Protein AF-A0A9C8N2Q2-F1 (afdb_monomer_lite)

Structure (mmCIF, N/CA/C/O backbone):
data_AF-A0A9C8N2Q2-F1
#
_entry.id   AF-A0A9C8N2Q2-F1
#
loop_
_atom_site.group_PDB
_atom_site.id
_atom_site.type_symbol
_atom_site.label_atom_id
_atom_site.label_alt_id
_atom_site.label_comp_id
_atom_site.label_asym_id
_atom_site.label_entity_id
_atom_site.label_seq_id
_atom_site.pdbx_PDB_ins_code
_atom_site.Cartn_x
_atom_site.Cartn_y
_atom_site.Cartn_z
_atom_site.occupancy
_atom_site.B_iso_or_equiv
_atom_site.auth_seq_id
_atom_site.auth_comp_id
_atom_site.auth_asym_id
_atom_site.auth_atom_id
_atom_site.pdbx_PDB_model_num
ATOM 1 N N . MET A 1 1 ? 15.525 -7.053 -30.222 1.00 73.69 1 MET A N 1
ATOM 2 C CA . MET A 1 1 ? 14.483 -6.063 -30.586 1.00 73.69 1 MET A CA 1
ATOM 3 C C . MET A 1 1 ? 15.066 -5.025 -31.540 1.00 73.69 1 MET A C 1
ATOM 5 O O . MET A 1 1 ? 16.181 -4.574 -31.292 1.00 73.69 1 MET A O 1
ATOM 9 N N . LYS A 1 2 ? 14.368 -4.672 -32.632 1.00 89.94 2 LYS A N 1
ATOM 10 C CA . LYS A 1 2 ? 14.850 -3.673 -33.610 1.00 89.94 2 LYS A CA 1
ATOM 11 C C . LYS A 1 2 ? 15.039 -2.306 -32.928 1.00 89.94 2 LYS A C 1
ATOM 13 O O . LYS A 1 2 ? 14.198 -1.913 -32.123 1.00 89.94 2 LYS A O 1
ATOM 18 N N . GLN A 1 3 ? 16.102 -1.570 -33.268 1.00 90.56 3 GLN A N 1
ATOM 19 C CA . GLN A 1 3 ? 16.428 -0.280 -32.626 1.00 90.56 3 GLN A CA 1
ATOM 20 C C . GLN A 1 3 ? 15.295 0.751 -32.757 1.00 90.56 3 GLN A C 1
ATOM 22 O O . GLN A 1 3 ? 15.001 1.459 -31.802 1.00 90.56 3 GLN A O 1
ATOM 27 N N . LYS A 1 4 ? 14.591 0.770 -33.900 1.00 93.25 4 LYS A N 1
ATOM 28 C CA . LYS A 1 4 ? 13.417 1.635 -34.111 1.00 93.25 4 LYS A CA 1
ATOM 29 C C . LYS A 1 4 ? 12.314 1.394 -33.073 1.00 93.25 4 LYS A C 1
ATOM 31 O O . LYS A 1 4 ? 11.781 2.350 -32.528 1.00 93.25 4 LYS A O 1
ATOM 36 N N . LEU A 1 5 ? 12.026 0.128 -32.757 1.00 94.81 5 LEU A N 1
ATOM 37 C CA . LEU A 1 5 ? 11.023 -0.230 -31.750 1.00 94.81 5 LEU A CA 1
ATOM 38 C C . LEU A 1 5 ? 11.474 0.178 -30.342 1.00 94.81 5 LEU A C 1
ATOM 40 O O . LEU A 1 5 ? 10.683 0.731 -29.588 1.00 94.81 5 LEU A O 1
ATOM 44 N N . LYS A 1 6 ? 12.757 -0.024 -30.008 1.00 94.44 6 LYS A N 1
ATOM 45 C CA . LYS A 1 6 ? 13.319 0.439 -28.730 1.00 94.44 6 LYS A CA 1
ATOM 46 C C . LYS A 1 6 ? 13.156 1.948 -28.545 1.00 94.44 6 LYS A C 1
ATOM 48 O O . LYS A 1 6 ? 12.712 2.392 -27.492 1.00 94.44 6 LYS A O 1
ATOM 53 N N . ASN A 1 7 ? 13.499 2.718 -29.575 1.00 95.69 7 ASN A N 1
ATOM 54 C CA . ASN A 1 7 ? 13.358 4.170 -29.554 1.00 95.69 7 ASN A CA 1
ATOM 55 C C . ASN A 1 7 ? 11.885 4.578 -29.417 1.00 95.69 7 ASN A C 1
ATOM 57 O O . ASN A 1 7 ? 11.583 5.451 -28.616 1.00 95.69 7 ASN A O 1
ATOM 61 N N . GLY A 1 8 ? 10.976 3.921 -30.146 1.00 96.75 8 GLY A N 1
ATOM 62 C CA . GLY A 1 8 ? 9.538 4.187 -30.054 1.00 96.75 8 GLY A CA 1
ATOM 63 C C . GLY A 1 8 ? 8.982 3.974 -28.645 1.00 96.75 8 GLY A C 1
ATOM 64 O O . GLY A 1 8 ? 8.307 4.855 -28.123 1.00 96.75 8 GLY A O 1
ATOM 65 N N . ILE A 1 9 ? 9.325 2.855 -27.996 1.00 97.19 9 ILE A N 1
ATOM 66 C CA . ILE A 1 9 ? 8.900 2.583 -26.612 1.00 97.19 9 ILE A CA 1
ATOM 67 C C . ILE A 1 9 ? 9.490 3.624 -25.657 1.00 97.19 9 ILE A C 1
ATOM 69 O O . ILE A 1 9 ? 8.751 4.211 -24.878 1.00 97.19 9 ILE A O 1
ATOM 73 N N . ALA A 1 10 ? 10.790 3.919 -25.746 1.00 97.31 10 ALA A N 1
ATOM 74 C CA . ALA A 1 10 ? 11.416 4.931 -24.893 1.00 97.31 10 ALA A CA 1
ATOM 75 C C . ALA A 1 10 ? 10.755 6.316 -25.042 1.00 97.31 10 ALA A C 1
ATOM 77 O O . ALA A 1 10 ? 10.463 6.973 -24.047 1.00 97.31 10 ALA A O 1
ATOM 78 N N . LEU A 1 11 ? 10.467 6.739 -26.277 1.00 97.56 11 LEU A N 1
ATOM 79 C CA . LEU A 1 11 ? 9.800 8.014 -26.556 1.00 97.56 11 LEU A CA 1
ATOM 80 C C . LEU A 1 11 ? 8.338 8.035 -26.097 1.00 97.56 11 LEU A C 1
ATOM 82 O O . LEU A 1 11 ? 7.822 9.109 -25.799 1.00 97.56 11 LEU A O 1
ATOM 86 N N . SER A 1 12 ? 7.686 6.874 -25.982 1.00 98.00 12 SER A N 1
ATOM 87 C CA . SER A 1 12 ? 6.307 6.780 -25.492 1.00 98.00 12 SER A CA 1
ATOM 88 C C . SER A 1 12 ? 6.146 7.185 -24.022 1.00 98.00 12 SER A C 1
ATOM 90 O O . SER A 1 12 ? 5.031 7.478 -23.602 1.00 98.00 12 SER A O 1
ATOM 92 N N . LEU A 1 13 ? 7.237 7.299 -23.253 1.00 98.25 13 LEU A N 1
ATOM 93 C CA . LEU A 1 13 ? 7.192 7.835 -21.890 1.00 98.25 13 LEU A CA 1
ATOM 94 C C . LEU A 1 13 ? 6.613 9.258 -21.844 1.00 98.25 13 LEU A C 1
ATOM 96 O O . LEU A 1 13 ? 5.856 9.576 -20.935 1.00 98.25 13 LEU A O 1
ATOM 100 N N . ILE A 1 14 ? 6.918 10.105 -22.832 1.00 98.19 14 ILE A N 1
ATOM 101 C CA . ILE A 1 14 ? 6.434 11.494 -22.870 1.00 98.19 14 ILE A CA 1
ATOM 102 C C . ILE A 1 14 ? 4.898 11.553 -22.965 1.00 98.19 14 ILE A C 1
ATOM 104 O O . ILE A 1 14 ? 4.283 12.143 -22.077 1.00 98.19 14 ILE A O 1
ATOM 108 N N . PRO A 1 15 ? 4.238 10.936 -23.969 1.00 98.19 15 PRO A N 1
ATOM 109 C CA . PRO A 1 15 ? 2.780 10.933 -24.021 1.00 98.19 15 PRO A CA 1
ATOM 110 C C . PRO A 1 15 ? 2.139 10.184 -22.844 1.00 98.19 15 PRO A C 1
ATOM 112 O O . PRO A 1 15 ? 1.052 10.572 -22.429 1.00 98.19 15 PRO A O 1
ATOM 115 N N . GLN A 1 16 ? 2.795 9.171 -22.259 1.00 98.25 16 GLN A N 1
ATOM 116 C CA . GLN A 1 16 ? 2.305 8.530 -21.029 1.00 98.25 16 GLN A CA 1
ATOM 117 C C . GLN A 1 16 ? 2.253 9.514 -19.853 1.00 98.25 16 GLN A C 1
ATOM 119 O O . GLN A 1 16 ? 1.234 9.582 -19.172 1.00 98.25 16 GLN A O 1
ATOM 124 N N . LEU A 1 17 ? 3.318 10.292 -19.630 1.00 98.31 17 LEU A N 1
ATOM 125 C CA . LEU A 1 17 ? 3.370 11.301 -18.566 1.00 98.31 17 LEU A CA 1
ATOM 126 C C . LEU A 1 17 ? 2.288 12.370 -18.754 1.00 98.31 17 LEU A C 1
ATOM 128 O O . LEU A 1 17 ? 1.617 12.739 -17.794 1.00 98.31 17 LEU A O 1
ATOM 132 N N . VAL A 1 18 ? 2.086 12.833 -19.993 1.00 98.44 18 VAL A N 1
ATOM 133 C CA . VAL A 1 18 ? 1.026 13.800 -20.323 1.00 98.44 18 VAL A CA 1
ATOM 134 C C . VAL A 1 18 ? -0.359 13.206 -20.061 1.00 98.44 18 VAL A C 1
ATOM 136 O O . VAL A 1 18 ? -1.193 13.861 -19.442 1.00 98.44 18 VAL A O 1
ATOM 139 N N . LEU A 1 19 ? -0.600 11.961 -20.485 1.00 98.12 19 LEU A N 1
ATOM 140 C CA . LEU A 1 19 ? -1.881 11.282 -20.290 1.00 98.12 19 LEU A CA 1
ATOM 141 C C . LEU A 1 19 ? -2.199 11.078 -18.806 1.00 98.12 19 LEU A C 1
ATOM 143 O O . LEU A 1 19 ? -3.303 11.393 -18.376 1.00 98.12 19 LEU A O 1
ATOM 147 N N . VAL A 1 20 ? -1.246 10.568 -18.023 1.00 98.00 20 VAL A N 1
ATOM 148 C CA . VAL A 1 20 ? -1.435 10.358 -16.580 1.00 98.00 20 VAL A CA 1
ATOM 149 C C . VAL A 1 20 ? -1.610 11.693 -15.863 1.00 98.00 20 VAL A C 1
ATOM 151 O O . VAL A 1 20 ? -2.493 11.808 -15.021 1.00 98.00 20 VAL A O 1
ATOM 154 N N . GLY A 1 21 ? -0.834 12.719 -16.229 1.00 97.88 21 GLY A N 1
ATOM 155 C CA . GLY A 1 21 ? -0.998 14.067 -15.685 1.00 97.88 21 GLY A CA 1
ATOM 156 C C . GLY A 1 21 ? -2.394 14.636 -15.944 1.00 97.88 21 GLY A C 1
ATOM 157 O O . GLY A 1 21 ? -3.009 15.177 -15.032 1.00 97.88 21 GLY A O 1
ATOM 158 N N . TRP A 1 22 ? -2.927 14.455 -17.156 1.00 98.06 22 TRP A N 1
ATOM 159 C CA . TRP A 1 22 ? -4.291 14.860 -17.506 1.00 98.06 22 TRP A CA 1
ATOM 160 C C . TRP A 1 22 ? -5.367 14.035 -16.782 1.00 98.06 22 TRP A C 1
ATOM 162 O O . TRP A 1 22 ? -6.331 14.598 -16.270 1.00 98.06 22 TRP A O 1
ATOM 172 N N . LEU A 1 23 ? -5.202 12.713 -16.671 1.00 97.69 23 LEU A N 1
ATOM 173 C CA . LEU A 1 23 ? -6.110 11.877 -15.874 1.00 97.69 23 LEU A CA 1
ATOM 174 C C . LEU A 1 23 ? -6.102 12.297 -14.398 1.00 97.69 23 LEU A C 1
ATOM 176 O O . LEU A 1 23 ? -7.151 12.312 -13.758 1.00 97.69 23 LEU A O 1
ATOM 180 N N . GLY A 1 24 ? -4.941 12.700 -13.881 1.00 96.31 24 GLY A N 1
ATOM 181 C CA . GLY A 1 24 ? -4.772 13.161 -12.508 1.00 96.31 24 GLY A CA 1
ATOM 182 C C . GLY A 1 24 ? -5.518 14.451 -12.167 1.00 96.31 24 GLY A C 1
ATOM 183 O O . GLY A 1 24 ? -5.791 14.688 -10.993 1.00 96.31 24 GLY A O 1
ATOM 184 N N . THR A 1 25 ? -5.899 15.263 -13.160 1.00 97.31 25 THR A N 1
ATOM 185 C CA . THR A 1 25 ? -6.758 16.442 -12.951 1.00 97.31 25 THR A CA 1
ATOM 186 C C . THR A 1 25 ? -8.250 16.125 -13.048 1.00 97.31 25 THR A C 1
ATOM 188 O O . THR A 1 25 ? -9.070 17.012 -12.821 1.00 97.31 25 THR A O 1
ATOM 191 N N . SER A 1 26 ? -8.619 14.878 -13.362 1.00 96.75 26 SER A N 1
ATOM 192 C CA . SER A 1 26 ? -10.003 14.460 -13.610 1.00 96.75 26 SER A CA 1
ATOM 193 C C . SER A 1 26 ? -10.427 13.269 -12.728 1.00 96.75 26 SER A C 1
ATOM 195 O O . SER A 1 26 ? -10.641 12.169 -13.253 1.00 96.75 26 SER A O 1
ATOM 197 N N . PRO A 1 27 ? -10.603 13.455 -11.401 1.00 96.38 27 PRO A N 1
ATOM 198 C CA . PRO A 1 27 ? -10.946 12.365 -10.483 1.00 96.38 27 PRO A CA 1
ATOM 199 C C . PRO A 1 27 ? -12.231 11.616 -10.846 1.00 96.38 27 PRO A C 1
ATOM 201 O O . PRO A 1 27 ? -12.301 10.408 -10.655 1.00 96.38 27 PRO A O 1
ATOM 204 N N . ASP A 1 28 ? -13.231 12.290 -11.429 1.00 97.56 28 ASP A N 1
ATOM 205 C CA . ASP A 1 28 ? -14.466 11.648 -11.908 1.00 97.56 28 ASP A CA 1
ATOM 206 C C . ASP A 1 28 ? -14.205 10.577 -12.978 1.00 97.56 28 ASP A C 1
ATOM 208 O O . ASP A 1 28 ? -14.840 9.519 -12.983 1.00 97.56 28 ASP A O 1
ATOM 212 N N . ILE A 1 29 ? -13.259 10.838 -13.887 1.00 97.94 29 ILE A N 1
ATOM 213 C CA . ILE A 1 29 ? -12.889 9.906 -14.959 1.00 97.94 29 ILE A CA 1
ATOM 214 C C . ILE A 1 29 ? -12.178 8.696 -14.354 1.00 97.94 29 ILE A C 1
ATOM 216 O O . ILE A 1 29 ? -12.518 7.556 -14.679 1.00 97.94 29 ILE A O 1
ATOM 220 N N . VAL A 1 30 ? -11.217 8.944 -13.461 1.00 98.25 30 VAL A N 1
ATOM 221 C CA . VAL A 1 30 ? -10.458 7.890 -12.780 1.00 98.25 30 VAL A CA 1
ATOM 222 C C . VAL A 1 30 ? -11.387 7.026 -11.931 1.00 98.25 30 VAL A C 1
ATOM 224 O O . VAL A 1 30 ? -11.382 5.809 -12.086 1.00 98.25 30 VAL A O 1
ATOM 227 N N . GLU A 1 31 ? -12.241 7.631 -11.106 1.00 97.62 31 GLU A N 1
ATOM 228 C CA . GLU A 1 31 ? -13.178 6.919 -10.233 1.00 97.62 31 GLU A CA 1
ATOM 229 C C . GLU A 1 31 ? -14.122 6.019 -11.041 1.00 97.62 31 GLU A C 1
ATOM 231 O O . GLU A 1 31 ? -14.297 4.845 -10.710 1.00 97.62 31 GLU A O 1
ATOM 236 N N . LYS A 1 32 ? -14.709 6.538 -12.127 1.00 97.88 32 LYS A N 1
ATOM 237 C CA . LYS A 1 32 ? -15.702 5.805 -12.922 1.00 97.88 32 LYS A CA 1
ATOM 238 C C . LYS A 1 32 ? -15.085 4.706 -13.783 1.00 97.88 32 LYS A C 1
ATOM 240 O O . LYS A 1 32 ? -15.586 3.585 -13.788 1.00 97.88 32 LYS A O 1
ATOM 245 N N . TYR A 1 33 ? -14.053 5.031 -14.558 1.00 98.25 33 TYR A N 1
ATOM 246 C CA . TYR A 1 33 ? -13.550 4.130 -15.599 1.00 98.25 33 TYR A CA 1
ATOM 247 C C . TYR A 1 33 ? -12.360 3.294 -15.141 1.00 98.25 33 TYR A C 1
ATOM 249 O O . TYR A 1 33 ? -12.217 2.153 -15.580 1.00 98.25 33 TYR A O 1
ATOM 257 N N . TYR A 1 34 ? -11.513 3.828 -14.261 1.00 98.50 34 TYR A N 1
ATOM 258 C CA . TYR A 1 34 ? -10.348 3.107 -13.765 1.00 98.50 34 TYR A CA 1
ATOM 259 C C . TYR A 1 34 ? -10.647 2.407 -12.435 1.00 98.50 34 TYR A C 1
ATOM 261 O O . TYR A 1 34 ? -10.729 1.183 -12.425 1.00 98.50 34 TYR A O 1
ATOM 269 N N . SER A 1 35 ? -10.868 3.144 -11.343 1.00 97.94 35 SER A N 1
ATOM 270 C CA . SER A 1 35 ? -10.939 2.585 -9.983 1.00 97.94 35 SER A CA 1
ATOM 271 C C . SER A 1 35 ? -12.144 1.671 -9.755 1.00 97.94 35 SER A C 1
ATOM 273 O O . SER A 1 35 ? -11.972 0.608 -9.170 1.00 97.94 35 SER A O 1
ATOM 275 N N . ASN A 1 36 ? -13.333 2.027 -10.259 1.00 97.00 36 ASN A N 1
ATOM 276 C CA . ASN A 1 36 ? -14.521 1.155 -10.211 1.00 97.00 36 ASN A CA 1
ATOM 277 C C . ASN A 1 36 ? -14.752 0.359 -11.507 1.00 97.00 36 ASN A C 1
ATOM 279 O O . ASN A 1 36 ? -15.607 -0.522 -11.542 1.00 97.00 36 ASN A O 1
ATOM 283 N N . GLY A 1 37 ? -14.018 0.679 -12.576 1.00 97.19 37 GLY A N 1
ATOM 284 C CA . GLY A 1 37 ? -14.150 0.036 -13.881 1.00 97.19 37 GLY A CA 1
ATOM 285 C C . GLY A 1 37 ? -13.096 -1.045 -14.092 1.00 97.19 37 GLY A C 1
ATOM 286 O O . GLY A 1 37 ? -13.339 -2.217 -13.836 1.00 97.19 37 GLY A O 1
ATOM 287 N N . ILE A 1 38 ? -11.921 -0.658 -14.587 1.00 98.00 38 ILE A N 1
ATOM 288 C CA . ILE A 1 38 ? -10.857 -1.586 -15.005 1.00 98.00 38 ILE A CA 1
ATOM 289 C C . ILE A 1 38 ? -10.130 -2.232 -13.812 1.00 98.00 38 ILE A C 1
ATOM 291 O O . ILE A 1 38 ? -9.857 -3.435 -13.827 1.00 98.00 38 ILE A O 1
ATOM 295 N N . TYR A 1 39 ? -9.800 -1.449 -12.783 1.00 98.31 39 TYR A N 1
ATOM 296 C CA . TYR A 1 39 ? -8.945 -1.877 -11.676 1.00 98.31 39 TYR A CA 1
ATOM 297 C C . TYR A 1 39 ? -9.483 -3.090 -10.893 1.00 98.31 39 TYR A C 1
ATOM 299 O O . TYR A 1 39 ? -8.682 -3.988 -10.626 1.00 98.31 39 TYR A O 1
ATOM 307 N N . PRO A 1 40 ? -10.787 -3.208 -10.565 1.00 97.56 40 PRO A N 1
ATOM 308 C CA . PRO A 1 40 ? -11.303 -4.363 -9.833 1.00 97.56 40 PRO A CA 1
ATOM 309 C C . PRO A 1 40 ? -11.026 -5.690 -10.550 1.00 97.56 40 PRO A C 1
ATOM 311 O O . PRO A 1 40 ? -10.633 -6.662 -9.904 1.00 97.56 40 PRO A O 1
ATOM 314 N N . PHE A 1 41 ? -11.126 -5.716 -11.886 1.00 97.50 41 PHE A N 1
ATOM 315 C CA . PHE A 1 41 ? -10.792 -6.896 -12.688 1.00 97.50 41 PHE A CA 1
ATOM 316 C C . PHE A 1 41 ? -9.292 -7.201 -12.670 1.00 97.50 41 PHE A C 1
ATOM 318 O O . PHE A 1 41 ? -8.911 -8.362 -12.530 1.00 97.50 41 PHE A O 1
ATOM 325 N N . ILE A 1 42 ? -8.436 -6.176 -12.769 1.00 98.00 42 ILE A N 1
ATOM 326 C CA . ILE A 1 42 ? -6.975 -6.341 -12.691 1.00 98.00 42 ILE A CA 1
ATOM 327 C C . ILE A 1 42 ? -6.563 -6.874 -11.313 1.00 98.00 42 ILE A C 1
ATOM 329 O O . ILE A 1 42 ? -5.838 -7.866 -11.224 1.00 98.00 42 ILE A O 1
ATOM 333 N N . SER A 1 43 ? -7.047 -6.240 -10.242 1.00 97.69 43 SER A N 1
ATOM 334 C CA . SER A 1 43 ? -6.799 -6.652 -8.858 1.00 97.69 43 SER A CA 1
ATOM 335 C C . SER A 1 43 ? -7.244 -8.097 -8.643 1.00 97.69 43 SER A C 1
ATOM 337 O O . SER A 1 43 ? -6.455 -8.929 -8.198 1.00 97.69 43 SER A O 1
ATOM 339 N N . GLN A 1 44 ? -8.476 -8.441 -9.029 1.00 97.56 44 GLN A N 1
ATOM 340 C CA . GLN A 1 44 ? -8.999 -9.796 -8.874 1.00 97.56 44 GLN A CA 1
ATOM 341 C C . GLN A 1 44 ? -8.208 -10.826 -9.690 1.00 97.56 44 GLN A C 1
ATOM 343 O O . GLN A 1 44 ? -7.906 -11.895 -9.165 1.00 97.56 44 GLN A O 1
ATOM 348 N N . PHE A 1 45 ? -7.831 -10.513 -10.933 1.00 97.81 45 PHE A N 1
ATOM 349 C CA . PHE A 1 45 ? -7.010 -11.393 -11.767 1.00 97.81 45 PHE A CA 1
ATOM 350 C C . PHE A 1 45 ? -5.697 -11.764 -11.068 1.00 97.81 45 PHE A C 1
ATOM 352 O O . PHE A 1 45 ? -5.388 -12.948 -10.925 1.00 97.81 45 PHE A O 1
ATOM 359 N N . PHE A 1 46 ? -4.955 -10.773 -10.571 1.00 98.06 46 PHE A N 1
ATOM 360 C CA . PHE A 1 46 ? -3.690 -11.023 -9.884 1.00 98.06 46 PHE A CA 1
ATOM 361 C C . PHE A 1 46 ? -3.875 -11.748 -8.549 1.00 98.06 46 PHE A C 1
ATOM 363 O O . PHE A 1 46 ? -3.118 -12.670 -8.245 1.00 98.06 46 PHE A O 1
ATOM 370 N N . ARG A 1 47 ? -4.916 -11.412 -7.779 1.00 97.69 47 ARG A N 1
ATOM 371 C CA . ARG A 1 47 ? -5.212 -12.103 -6.516 1.00 97.69 47 ARG A CA 1
ATOM 372 C C . ARG A 1 47 ? -5.652 -13.551 -6.717 1.00 97.69 47 ARG A C 1
ATOM 374 O O . ARG A 1 47 ? -5.288 -14.396 -5.909 1.00 97.69 47 ARG A O 1
ATOM 381 N N . ILE A 1 48 ? -6.356 -13.878 -7.801 1.00 97.94 48 ILE A N 1
ATOM 382 C CA . ILE A 1 48 ? -6.638 -15.273 -8.178 1.00 97.94 48 ILE A CA 1
ATOM 383 C C . ILE A 1 48 ? -5.342 -15.989 -8.567 1.00 97.94 48 ILE A C 1
ATOM 385 O O . ILE A 1 48 ? -5.099 -17.109 -8.123 1.00 97.94 48 ILE A O 1
ATOM 389 N N . LEU A 1 49 ? -4.504 -15.341 -9.378 1.00 97.62 49 LEU A N 1
ATOM 390 C CA . LEU A 1 49 ? -3.285 -15.944 -9.908 1.00 97.62 49 LEU A CA 1
ATOM 391 C C . LEU A 1 49 ? -2.237 -16.226 -8.822 1.00 97.62 49 LEU A C 1
ATOM 393 O O . LEU A 1 49 ? -1.581 -17.264 -8.879 1.00 97.62 49 LEU A O 1
ATOM 397 N N . PHE A 1 50 ? -2.085 -15.328 -7.845 1.00 97.31 50 PHE A N 1
ATOM 398 C CA . PHE A 1 50 ? -1.008 -15.378 -6.849 1.00 97.31 50 PHE A CA 1
ATOM 399 C C . PHE A 1 50 ? -1.487 -15.603 -5.407 1.00 97.31 50 PHE A C 1
ATOM 401 O O . PHE A 1 50 ? -0.697 -15.993 -4.548 1.00 97.31 50 PHE A O 1
ATOM 408 N N . GLY A 1 51 ? -2.779 -15.430 -5.116 1.00 95.75 51 GLY A N 1
ATOM 409 C CA . GLY A 1 51 ? -3.315 -15.498 -3.752 1.00 95.75 51 GLY A CA 1
ATOM 410 C C . GLY A 1 51 ? -3.170 -16.861 -3.077 1.00 95.75 51 GLY A C 1
ATOM 411 O O . GLY A 1 51 ? -3.000 -16.914 -1.862 1.00 95.75 51 GLY A O 1
ATOM 412 N N . TRP A 1 52 ? -3.138 -17.956 -3.838 1.00 95.62 52 TRP A N 1
ATOM 413 C CA . TRP A 1 52 ? -2.949 -19.314 -3.309 1.00 95.62 52 TRP A CA 1
ATOM 414 C C . TRP A 1 52 ? -1.486 -19.652 -2.963 1.00 95.62 52 TRP A C 1
ATOM 416 O O . TRP A 1 52 ? -1.233 -20.648 -2.288 1.00 95.62 52 TRP A O 1
ATOM 426 N N . ILE A 1 53 ? -0.512 -18.838 -3.392 1.00 96.06 53 ILE A N 1
ATOM 427 C CA . ILE A 1 53 ? 0.915 -19.069 -3.121 1.00 96.06 53 ILE A CA 1
ATOM 428 C C . ILE A 1 53 ? 1.208 -18.694 -1.658 1.00 96.06 53 ILE A C 1
ATOM 430 O O . ILE A 1 53 ? 0.899 -17.580 -1.250 1.00 96.06 53 ILE A O 1
ATOM 434 N N . PRO A 1 54 ? 1.796 -19.565 -0.821 1.00 91.44 54 PRO A N 1
ATOM 435 C CA . PRO A 1 54 ? 1.882 -19.328 0.627 1.00 91.44 54 PRO A CA 1
ATOM 436 C C . PRO A 1 54 ? 2.948 -18.300 1.047 1.00 91.44 54 PRO A C 1
ATOM 438 O O . PRO A 1 54 ? 3.011 -17.924 2.216 1.00 91.44 54 PRO A O 1
ATOM 441 N N . PHE A 1 55 ? 3.785 -17.844 0.115 1.00 92.94 55 PHE A N 1
ATOM 442 C CA . PHE A 1 55 ? 4.837 -16.853 0.339 1.00 92.94 55 PHE A CA 1
ATOM 443 C C . PHE A 1 55 ? 4.692 -15.679 -0.632 1.00 92.94 55 PHE A C 1
ATOM 445 O O . PHE A 1 55 ? 4.005 -15.777 -1.643 1.00 92.94 55 PHE A O 1
ATOM 452 N N . SER A 1 56 ? 5.361 -14.577 -0.311 1.00 94.81 56 SER A N 1
ATOM 453 C CA . SER A 1 56 ? 5.358 -13.335 -1.080 1.00 94.81 56 SER A CA 1
ATOM 454 C C . SER A 1 56 ? 6.133 -13.479 -2.399 1.00 94.81 56 SER A C 1
ATOM 456 O O . SER A 1 56 ? 7.365 -13.387 -2.441 1.00 94.81 56 SER A O 1
ATOM 458 N N . LEU A 1 57 ? 5.417 -13.722 -3.500 1.00 96.38 57 LEU A N 1
ATOM 459 C CA . LEU A 1 57 ? 6.020 -13.871 -4.826 1.00 96.38 57 LEU A CA 1
ATOM 460 C C . LEU A 1 57 ? 6.569 -12.535 -5.342 1.00 96.38 57 LEU A C 1
ATOM 462 O O . LEU A 1 57 ? 7.609 -12.493 -5.996 1.00 96.38 57 LEU A O 1
ATOM 466 N N . GLY A 1 58 ? 5.897 -11.435 -5.027 1.00 95.81 58 GLY A N 1
ATOM 467 C CA . GLY A 1 58 ? 6.266 -10.091 -5.435 1.00 95.81 58 GLY A CA 1
ATOM 468 C C . GLY A 1 58 ? 7.622 -9.655 -4.884 1.00 95.81 58 GLY A C 1
ATOM 469 O O . GLY A 1 58 ? 8.417 -9.070 -5.620 1.00 95.81 58 GLY A O 1
ATOM 470 N N . GLU A 1 59 ? 7.936 -9.987 -3.626 1.00 95.44 59 GLU A N 1
ATOM 471 C CA . GLU A 1 59 ? 9.282 -9.766 -3.074 1.00 95.44 59 GLU A CA 1
ATOM 472 C C . GLU A 1 59 ? 10.323 -10.620 -3.793 1.00 95.44 59 GLU A C 1
ATOM 474 O O . GLU A 1 59 ? 11.376 -10.101 -4.153 1.00 95.44 59 GLU A O 1
ATOM 479 N N . LEU A 1 60 ? 10.022 -11.894 -4.070 1.00 95.69 60 LEU A N 1
ATOM 480 C CA . LEU A 1 60 ? 10.930 -12.764 -4.818 1.00 95.69 60 LEU A CA 1
ATOM 481 C C . LEU A 1 60 ? 11.225 -12.195 -6.216 1.00 95.69 60 LEU A C 1
ATOM 483 O O . LEU A 1 60 ? 12.386 -12.147 -6.627 1.00 95.69 60 LEU A O 1
ATOM 487 N N . ILE A 1 61 ? 10.200 -11.713 -6.927 1.00 96.06 61 ILE A N 1
ATOM 488 C CA . ILE A 1 61 ? 10.349 -11.050 -8.230 1.00 96.06 61 ILE A CA 1
ATOM 489 C C . ILE A 1 61 ? 11.261 -9.826 -8.097 1.00 96.06 61 ILE A C 1
ATOM 491 O O . ILE A 1 61 ? 12.207 -9.687 -8.873 1.00 96.06 61 ILE A O 1
ATOM 495 N N . TYR A 1 62 ? 11.034 -8.962 -7.105 1.00 95.06 62 TYR A N 1
ATOM 496 C CA . TYR A 1 62 ? 11.883 -7.791 -6.872 1.00 95.06 62 TYR A CA 1
ATOM 497 C C . TYR A 1 62 ? 13.331 -8.173 -6.556 1.00 95.06 62 TYR A C 1
ATOM 499 O O . TYR A 1 62 ? 14.249 -7.605 -7.151 1.00 95.06 62 TYR A O 1
ATOM 507 N N . THR A 1 63 ? 13.561 -9.172 -5.701 1.00 95.19 63 THR A N 1
ATOM 508 C CA . THR A 1 63 ? 14.905 -9.681 -5.404 1.00 95.19 63 THR A CA 1
ATOM 509 C C . THR A 1 63 ? 15.605 -10.170 -6.672 1.00 95.19 63 THR A C 1
ATOM 511 O O . THR A 1 63 ? 16.747 -9.787 -6.931 1.00 95.19 63 THR A O 1
ATOM 514 N N . VAL A 1 64 ? 14.923 -10.958 -7.510 1.00 96.94 64 VAL A N 1
ATOM 515 C CA . VAL A 1 64 ? 15.480 -11.452 -8.779 1.00 96.94 64 VAL A CA 1
ATOM 516 C C . VAL A 1 64 ? 15.806 -10.296 -9.727 1.00 96.94 64 VAL A C 1
ATOM 518 O O . VAL A 1 64 ? 16.898 -10.273 -10.299 1.00 96.94 64 VAL A O 1
ATOM 521 N N . LEU A 1 65 ? 14.912 -9.313 -9.873 1.00 96.06 65 LEU A N 1
ATOM 522 C CA . LEU A 1 65 ? 15.133 -8.146 -10.732 1.00 96.06 65 LEU A CA 1
ATOM 523 C C . LEU A 1 65 ? 16.351 -7.327 -10.287 1.00 96.06 65 LEU A C 1
ATOM 525 O O . LEU A 1 65 ? 17.166 -6.948 -11.131 1.00 96.06 65 LEU A O 1
ATOM 529 N N . VAL A 1 66 ? 16.519 -7.107 -8.980 1.00 96.44 66 VAL A N 1
ATOM 530 C CA . VAL A 1 66 ? 17.688 -6.409 -8.423 1.00 96.44 66 VAL A CA 1
ATOM 531 C C . VAL A 1 66 ? 18.973 -7.180 -8.725 1.00 96.44 66 VAL A C 1
ATOM 533 O O . VAL A 1 66 ? 19.923 -6.603 -9.254 1.00 96.44 66 VAL A O 1
ATOM 536 N N . VAL A 1 67 ? 19.007 -8.491 -8.466 1.00 97.69 67 VAL A N 1
ATOM 537 C CA . VAL A 1 67 ? 20.195 -9.328 -8.715 1.00 97.69 67 VAL A CA 1
ATOM 538 C C . VAL A 1 67 ? 20.563 -9.348 -10.202 1.00 97.69 67 VAL A C 1
ATOM 540 O O . VAL A 1 67 ? 21.733 -9.176 -10.558 1.00 97.69 67 VAL A O 1
ATOM 543 N N . VAL A 1 68 ? 19.579 -9.515 -11.090 1.00 97.50 68 VAL A N 1
ATOM 544 C CA . VAL A 1 68 ? 19.791 -9.492 -12.545 1.00 97.50 68 VAL A CA 1
ATOM 545 C C . VAL A 1 68 ? 20.282 -8.118 -13.006 1.00 97.50 68 VAL A C 1
ATOM 547 O O . VAL A 1 68 ? 21.222 -8.049 -13.801 1.00 97.50 68 VAL A O 1
ATOM 550 N N . GLY A 1 69 ? 19.705 -7.034 -12.480 1.00 96.44 69 GLY A N 1
ATOM 551 C CA . GLY A 1 69 ? 20.119 -5.662 -12.766 1.00 96.44 69 GLY A CA 1
ATOM 552 C C . GLY A 1 69 ? 21.570 -5.398 -12.362 1.00 96.44 69 GLY A C 1
ATOM 553 O O . GLY A 1 69 ? 22.376 -4.977 -13.193 1.00 96.44 69 GLY A O 1
ATOM 554 N N . LEU A 1 70 ? 21.945 -5.730 -11.124 1.00 97.56 70 LEU A N 1
ATOM 555 C CA . LEU A 1 70 ? 23.317 -5.579 -10.626 1.00 97.56 70 LEU A CA 1
ATOM 556 C C . LEU A 1 70 ? 24.312 -6.417 -11.433 1.00 97.56 70 LEU A C 1
ATOM 558 O O . LEU A 1 70 ? 25.362 -5.914 -11.838 1.00 97.56 70 LEU A O 1
ATOM 562 N N . ARG A 1 71 ? 23.967 -7.671 -11.749 1.00 97.75 71 ARG A N 1
ATOM 563 C CA . ARG A 1 71 ? 24.792 -8.537 -12.603 1.00 97.75 71 ARG A CA 1
ATOM 564 C C . ARG A 1 71 ? 24.982 -7.940 -13.996 1.00 97.75 71 ARG A C 1
ATOM 566 O O . ARG A 1 71 ? 26.091 -7.992 -14.532 1.00 97.75 71 ARG A O 1
ATOM 573 N N . TYR A 1 72 ? 23.928 -7.382 -14.592 1.00 96.44 72 TYR A N 1
ATOM 574 C CA . TYR A 1 72 ? 24.005 -6.721 -15.892 1.00 96.44 72 TYR A CA 1
ATOM 575 C C . TYR A 1 72 ? 24.939 -5.508 -15.846 1.00 96.44 72 TYR A C 1
ATOM 577 O O . TYR A 1 72 ? 25.809 -5.387 -16.712 1.00 96.44 72 TYR A O 1
ATOM 585 N N . LEU A 1 73 ? 24.806 -4.650 -14.829 1.00 96.44 73 LEU A N 1
ATOM 586 C CA . LEU A 1 73 ? 25.660 -3.474 -14.646 1.00 96.44 73 LEU A CA 1
ATOM 587 C C . LEU A 1 73 ? 27.127 -3.873 -14.464 1.00 96.44 73 LEU A C 1
ATOM 589 O O . LEU A 1 73 ? 27.995 -3.342 -15.156 1.00 96.44 73 LEU A O 1
ATOM 593 N N . PHE A 1 74 ? 27.398 -4.860 -13.607 1.00 97.19 74 PHE A N 1
ATOM 594 C CA . PHE A 1 74 ? 28.749 -5.356 -13.362 1.00 97.19 74 PHE A CA 1
ATOM 595 C C . PHE A 1 74 ? 29.378 -5.960 -14.623 1.00 97.19 74 PHE A C 1
ATOM 597 O O . PHE A 1 74 ? 30.496 -5.609 -14.985 1.00 97.19 74 PHE A O 1
ATOM 604 N N . LYS A 1 75 ? 28.660 -6.827 -15.349 1.00 97.19 75 LYS A N 1
ATOM 605 C CA . LYS A 1 75 ? 29.196 -7.481 -16.555 1.00 97.19 75 LYS A CA 1
ATOM 606 C C . LYS A 1 75 ? 29.445 -6.493 -17.700 1.00 97.19 75 LYS A C 1
ATOM 608 O O . LYS A 1 75 ? 30.386 -6.676 -18.468 1.00 97.19 75 LYS A O 1
ATOM 613 N N . ASN A 1 76 ? 28.614 -5.458 -17.829 1.00 96.19 76 ASN A N 1
ATOM 614 C CA . ASN A 1 76 ? 28.629 -4.554 -18.982 1.00 96.19 76 ASN A CA 1
ATOM 615 C C . ASN A 1 76 ? 29.235 -3.173 -18.688 1.00 96.19 76 ASN A C 1
ATOM 617 O O . ASN A 1 76 ? 29.165 -2.297 -19.550 1.00 96.19 76 ASN A O 1
ATOM 621 N N . TRP A 1 77 ? 29.860 -2.957 -17.524 1.00 96.50 77 TRP A N 1
ATOM 622 C CA . TRP A 1 77 ? 30.309 -1.629 -17.080 1.00 96.50 77 TRP A CA 1
ATOM 623 C C . TRP A 1 77 ? 31.216 -0.904 -18.091 1.00 96.50 77 TRP A C 1
ATOM 625 O O . TRP A 1 77 ? 31.052 0.293 -18.326 1.00 96.50 77 TRP A O 1
ATOM 635 N N . ARG A 1 78 ? 32.138 -1.625 -18.748 1.00 96.44 78 ARG A N 1
ATOM 636 C CA . ARG A 1 78 ? 33.032 -1.054 -19.777 1.00 96.44 78 ARG A CA 1
ATOM 637 C C . ARG A 1 78 ? 32.259 -0.613 -21.021 1.00 96.44 78 ARG A C 1
ATOM 639 O O . ARG A 1 78 ? 32.497 0.474 -21.541 1.00 96.44 78 ARG A O 1
ATOM 646 N N . THR A 1 79 ? 31.313 -1.433 -21.473 1.00 94.94 79 THR A N 1
ATOM 647 C CA . THR A 1 79 ? 30.450 -1.131 -22.625 1.00 94.94 79 THR A CA 1
ATOM 648 C C . THR A 1 79 ? 29.540 0.056 -22.335 1.00 94.94 79 THR A C 1
ATOM 650 O O . THR A 1 79 ? 29.394 0.929 -23.185 1.00 94.94 79 THR A O 1
ATOM 653 N N . ILE A 1 80 ? 28.980 0.125 -21.123 1.00 95.94 80 ILE A N 1
ATOM 654 C CA . ILE A 1 80 ? 28.144 1.242 -20.669 1.00 95.94 80 ILE A CA 1
ATOM 655 C C . ILE A 1 80 ? 28.943 2.549 -20.701 1.00 95.94 80 ILE A C 1
ATOM 657 O O . ILE A 1 80 ? 28.462 3.533 -21.256 1.00 95.94 80 ILE A O 1
ATOM 661 N N . LYS A 1 81 ? 30.190 2.548 -20.203 1.00 95.31 81 LYS A N 1
ATOM 662 C CA . LYS A 1 81 ? 31.074 3.725 -20.276 1.00 95.31 81 LYS A CA 1
ATOM 663 C C . LYS A 1 81 ? 31.395 4.146 -21.713 1.00 95.31 81 LYS A C 1
ATOM 665 O O . LYS A 1 81 ? 31.483 5.337 -21.982 1.00 95.31 81 LYS A O 1
ATOM 670 N N . LYS A 1 82 ? 31.556 3.191 -22.635 1.00 96.88 82 LYS A N 1
ATOM 671 C CA . LYS A 1 82 ? 31.848 3.475 -24.052 1.00 96.88 82 LYS A CA 1
ATOM 672 C C . LYS A 1 82 ? 30.622 3.972 -24.830 1.00 96.88 82 LYS A C 1
ATOM 674 O O . LYS A 1 82 ? 30.767 4.767 -25.754 1.00 96.88 82 LYS A O 1
ATOM 679 N N . HIS A 1 83 ? 29.425 3.506 -24.478 1.00 96.06 83 HIS A N 1
ATOM 680 C CA . HIS A 1 83 ? 28.181 3.798 -25.196 1.00 96.06 83 HIS A CA 1
ATOM 681 C C . HIS A 1 83 ? 27.056 4.278 -24.258 1.00 96.06 83 HIS A C 1
ATOM 683 O O . HIS A 1 83 ? 25.991 3.650 -24.196 1.00 96.06 83 HIS A O 1
ATOM 689 N N . PRO A 1 84 ? 27.246 5.410 -23.555 1.00 95.75 84 PRO A N 1
ATOM 690 C CA . PRO A 1 84 ? 26.322 5.861 -22.515 1.00 95.75 84 PRO A CA 1
ATOM 691 C C . PRO A 1 84 ? 24.920 6.169 -23.054 1.00 95.75 84 PRO A C 1
ATOM 693 O O . PRO A 1 84 ? 23.934 5.829 -22.413 1.00 95.75 84 PRO A O 1
ATOM 696 N N . TRP A 1 85 ? 24.802 6.721 -24.265 1.00 95.56 85 TRP A N 1
ATOM 697 C CA . TRP A 1 85 ? 23.508 7.058 -24.875 1.00 95.56 85 TRP A CA 1
ATOM 698 C C . TRP A 1 85 ? 22.654 5.835 -25.228 1.00 95.56 85 TRP A C 1
ATOM 700 O O . TRP A 1 85 ? 21.430 5.871 -25.111 1.00 95.56 85 TRP A O 1
ATOM 710 N N . ILE A 1 86 ? 23.290 4.727 -25.624 1.00 94.38 86 ILE A N 1
ATOM 711 C CA . ILE A 1 86 ? 22.588 3.466 -25.905 1.00 94.38 86 ILE A CA 1
ATOM 712 C C . ILE A 1 86 ? 22.046 2.882 -24.601 1.00 94.38 86 ILE A C 1
ATOM 714 O O . ILE A 1 86 ? 20.896 2.441 -24.556 1.00 94.38 86 ILE A O 1
ATOM 718 N N . PHE A 1 87 ? 22.865 2.913 -23.546 1.00 95.69 87 PHE A N 1
ATOM 719 C CA . PHE A 1 87 ? 22.458 2.481 -22.216 1.00 95.69 87 PHE A CA 1
ATOM 720 C C . PHE A 1 87 ? 21.332 3.360 -21.664 1.00 95.69 87 PHE A C 1
ATOM 722 O O . PHE A 1 87 ? 20.315 2.822 -21.241 1.00 95.69 87 PHE A O 1
ATOM 729 N N . LEU A 1 88 ? 21.454 4.689 -21.752 1.00 96.38 88 LEU A N 1
ATOM 730 C CA . LEU A 1 88 ? 20.422 5.627 -21.311 1.00 96.38 88 LEU A CA 1
ATOM 731 C C . LEU A 1 88 ? 19.087 5.368 -22.015 1.00 96.38 88 LEU A C 1
ATOM 733 O O . LEU A 1 88 ? 18.063 5.278 -21.349 1.00 96.38 88 LEU A O 1
ATOM 737 N N . 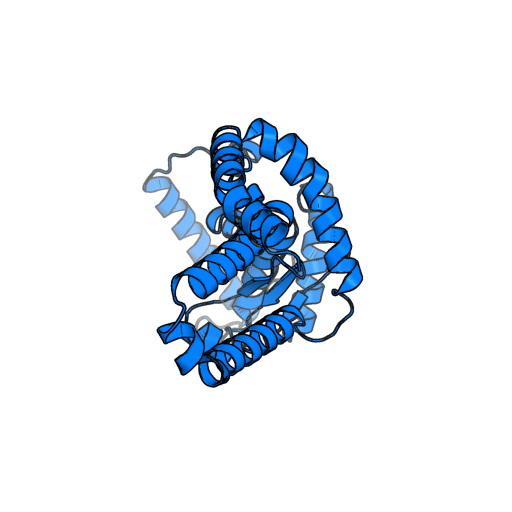ARG A 1 89 ? 19.081 5.172 -23.339 1.00 96.19 89 ARG A N 1
ATOM 738 C CA . ARG A 1 89 ? 17.855 4.805 -24.061 1.00 96.19 89 ARG A CA 1
ATOM 739 C C . ARG A 1 89 ? 17.259 3.495 -23.541 1.00 96.19 89 ARG A C 1
ATOM 741 O O . ARG A 1 89 ? 16.047 3.411 -23.382 1.00 96.19 89 ARG A O 1
ATOM 748 N N . ASP A 1 90 ? 18.077 2.470 -23.304 1.00 95.31 90 ASP A N 1
ATOM 749 C CA . ASP A 1 90 ? 17.584 1.195 -22.765 1.00 95.31 90 ASP A CA 1
ATOM 750 C C . ASP A 1 90 ? 17.029 1.352 -21.336 1.00 95.31 90 ASP A C 1
ATOM 752 O O . ASP A 1 90 ? 16.014 0.738 -21.019 1.00 95.31 90 ASP A O 1
ATOM 756 N N . VAL A 1 91 ? 17.611 2.227 -20.511 1.00 96.56 91 VAL A N 1
ATOM 757 C CA . VAL A 1 91 ? 17.054 2.600 -19.200 1.00 96.56 91 VAL A CA 1
ATOM 758 C C . VAL A 1 91 ? 15.710 3.313 -19.361 1.00 96.56 91 VAL A C 1
ATOM 760 O O . VAL A 1 91 ? 14.737 2.903 -18.737 1.00 96.56 91 VAL A O 1
ATOM 763 N N . VAL A 1 92 ? 15.613 4.323 -20.231 1.00 98.00 92 VAL A N 1
ATOM 764 C CA . VAL A 1 92 ? 14.354 5.048 -20.498 1.00 98.00 92 VAL A CA 1
ATOM 765 C C . VAL A 1 92 ? 13.278 4.107 -21.040 1.00 98.00 92 VAL A C 1
ATOM 767 O O . VAL A 1 92 ? 12.115 4.228 -20.673 1.00 98.00 92 VAL A O 1
ATOM 770 N N . LEU A 1 93 ? 13.651 3.128 -21.864 1.00 97.88 93 LEU A N 1
ATOM 771 C CA . LEU A 1 93 ? 12.742 2.084 -22.327 1.00 97.88 93 LEU A CA 1
ATOM 772 C C . LEU A 1 93 ? 12.183 1.273 -21.157 1.00 97.88 93 LEU A C 1
ATOM 774 O O . LEU A 1 93 ? 10.969 1.101 -21.073 1.00 97.88 93 LEU A O 1
ATOM 778 N N . VAL A 1 94 ? 13.047 0.784 -20.260 1.00 96.94 94 VAL A N 1
ATOM 779 C CA . VAL A 1 94 ? 12.618 0.022 -19.076 1.00 96.94 94 VAL A CA 1
ATOM 780 C C . VAL A 1 94 ? 11.719 0.878 -18.186 1.00 96.94 94 VAL A C 1
ATOM 782 O O . VAL A 1 94 ? 10.660 0.410 -17.776 1.00 96.94 94 VAL A O 1
ATOM 785 N N . LEU A 1 95 ? 12.087 2.141 -17.952 1.00 97.88 95 LEU A N 1
ATOM 786 C CA . LEU A 1 95 ? 11.277 3.089 -17.186 1.00 97.88 95 LEU A CA 1
ATOM 787 C C . LEU A 1 95 ? 9.924 3.362 -17.848 1.00 97.88 95 LEU A C 1
ATOM 789 O O . LEU A 1 95 ? 8.929 3.451 -17.143 1.00 97.88 95 LEU A O 1
ATOM 793 N N . SER A 1 96 ? 9.858 3.445 -19.178 1.00 98.38 96 SER A N 1
ATOM 794 C CA . SER A 1 96 ? 8.598 3.622 -19.905 1.00 98.38 96 SER A CA 1
ATOM 795 C C . SER A 1 96 ? 7.668 2.423 -19.738 1.00 98.38 96 SER A C 1
ATOM 797 O O . SER A 1 96 ? 6.493 2.593 -19.424 1.00 98.38 96 SER A O 1
ATOM 799 N N . VAL A 1 97 ? 8.189 1.201 -19.879 1.00 98.12 97 VAL A N 1
ATOM 800 C CA . VAL A 1 97 ? 7.395 -0.018 -19.662 1.00 98.12 97 VAL A CA 1
ATOM 801 C C . VAL A 1 97 ? 6.940 -0.115 -18.207 1.00 98.12 97 VAL A C 1
ATOM 803 O O . VAL A 1 97 ? 5.776 -0.424 -17.948 1.00 98.12 97 VAL A O 1
ATOM 806 N N . PHE A 1 98 ? 7.835 0.178 -17.260 1.00 97.69 98 PHE A N 1
ATOM 807 C CA . PHE A 1 98 ? 7.519 0.190 -15.836 1.00 97.69 98 PHE A CA 1
ATOM 808 C C . PHE A 1 98 ? 6.437 1.223 -15.513 1.00 97.69 98 PHE A C 1
ATOM 810 O O . PHE A 1 98 ? 5.440 0.867 -14.898 1.00 97.69 98 PHE A O 1
ATOM 817 N N . TYR A 1 99 ? 6.596 2.471 -15.960 1.00 98.44 99 TYR A N 1
ATOM 818 C CA . TYR A 1 99 ? 5.660 3.562 -15.698 1.00 98.44 99 TYR A CA 1
ATOM 819 C C . TYR A 1 99 ? 4.273 3.262 -16.266 1.00 98.44 99 TYR A C 1
ATOM 821 O O . TYR A 1 99 ? 3.282 3.386 -15.547 1.00 98.44 99 TYR A O 1
ATOM 829 N N . PHE A 1 100 ? 4.196 2.803 -17.519 1.00 98.44 100 PHE A N 1
ATOM 830 C CA . PHE A 1 100 ? 2.938 2.379 -18.129 1.00 98.44 100 PHE A CA 1
ATOM 831 C C . PHE A 1 100 ? 2.267 1.270 -17.317 1.00 98.44 100 PHE A C 1
ATOM 833 O O . PHE A 1 100 ? 1.106 1.396 -16.934 1.00 98.44 100 PHE A O 1
ATOM 840 N N . THR A 1 101 ? 3.014 0.202 -17.022 1.00 98.19 101 THR A N 1
ATOM 841 C CA . THR A 1 101 ? 2.471 -0.963 -16.316 1.00 98.19 101 THR A CA 1
ATOM 842 C C . THR A 1 101 ? 2.027 -0.576 -14.912 1.00 98.19 101 THR A C 1
ATOM 844 O O . THR A 1 101 ? 0.914 -0.905 -14.532 1.00 98.19 101 THR A O 1
ATOM 847 N N . PHE A 1 102 ? 2.842 0.173 -14.167 1.00 98.25 102 PHE A N 1
ATOM 848 C CA . PHE A 1 102 ? 2.535 0.627 -12.811 1.00 98.25 102 PHE A CA 1
ATOM 849 C C . PHE A 1 102 ? 1.254 1.466 -12.758 1.00 98.25 102 PHE A C 1
ATOM 851 O O . PHE A 1 102 ? 0.408 1.228 -11.899 1.00 98.25 102 PHE A O 1
ATOM 858 N N . ASN A 1 103 ? 1.074 2.402 -13.696 1.00 98.25 103 ASN A N 1
ATOM 859 C CA . ASN A 1 103 ? -0.153 3.197 -13.783 1.00 98.25 103 ASN A CA 1
ATOM 860 C C . ASN A 1 103 ? -1.372 2.352 -14.148 1.00 98.25 103 ASN A C 1
ATOM 862 O O . ASN A 1 103 ? -2.429 2.545 -13.556 1.00 98.25 103 ASN A O 1
ATOM 866 N N . LEU A 1 104 ? -1.213 1.408 -15.078 1.00 97.88 104 LEU A N 1
ATOM 867 C CA . LEU A 1 104 ? -2.287 0.517 -15.506 1.00 97.88 104 LEU A CA 1
ATOM 868 C C . LEU A 1 104 ? -2.742 -0.436 -14.396 1.00 97.88 104 LEU A C 1
ATOM 870 O O . LEU A 1 104 ? -3.930 -0.719 -14.296 1.00 97.88 104 LEU A O 1
ATOM 874 N N . VAL A 1 105 ? -1.811 -0.977 -13.607 1.00 98.25 105 VAL A N 1
ATOM 875 C CA . VAL A 1 105 ? -2.144 -2.005 -12.610 1.00 98.25 105 VAL A CA 1
ATOM 876 C C . VAL A 1 105 ? -2.448 -1.439 -11.230 1.00 98.25 105 VAL A C 1
ATOM 878 O O . VAL A 1 105 ? -3.037 -2.147 -10.419 1.00 98.25 105 VAL A O 1
ATOM 881 N N . TRP A 1 106 ? -2.044 -0.200 -10.930 1.00 98.25 106 TRP A N 1
ATOM 882 C CA . TRP A 1 106 ? -2.228 0.368 -9.595 1.00 98.25 106 TRP A CA 1
ATOM 883 C C . TRP A 1 106 ? -2.310 1.894 -9.551 1.00 98.25 106 TRP A C 1
ATOM 885 O O . TRP A 1 106 ? -3.296 2.428 -9.046 1.00 98.25 106 TRP A O 1
ATOM 895 N N . ALA A 1 107 ? -1.301 2.602 -10.064 1.00 97.94 107 ALA A N 1
ATOM 896 C CA . ALA A 1 107 ? -1.001 3.971 -9.637 1.00 97.94 107 ALA A CA 1
ATOM 897 C C . ALA A 1 107 ? -2.086 5.005 -9.960 1.00 97.94 107 ALA A C 1
ATOM 899 O O . ALA A 1 107 ? -2.198 6.006 -9.256 1.00 97.94 107 ALA A O 1
ATOM 900 N N . LEU A 1 108 ? -2.934 4.768 -10.964 1.00 98.25 108 LEU A N 1
ATOM 901 C CA . LEU A 1 108 ? -4.051 5.673 -11.233 1.00 98.25 108 LEU A CA 1
ATOM 902 C C . LEU A 1 108 ? -5.038 5.765 -10.053 1.00 98.25 108 LEU A C 1
ATOM 904 O O . LEU A 1 108 ? -5.695 6.790 -9.907 1.00 98.25 108 LEU A O 1
ATOM 908 N N . ASN A 1 109 ? -5.068 4.785 -9.138 1.00 98.31 109 ASN A N 1
ATOM 909 C CA . ASN A 1 109 ? -5.867 4.859 -7.909 1.00 98.31 109 ASN A CA 1
ATOM 910 C C . ASN A 1 109 ? -5.457 6.011 -6.974 1.00 98.31 109 ASN A C 1
ATOM 912 O O . ASN A 1 109 ? -6.250 6.381 -6.116 1.00 98.31 109 ASN A O 1
ATOM 916 N N . TYR A 1 110 ? -4.274 6.624 -7.120 1.00 97.75 110 TYR A N 1
ATOM 917 C CA . TYR A 1 110 ? -3.926 7.836 -6.356 1.00 97.75 110 TYR A CA 1
ATOM 918 C C . TYR A 1 110 ? -4.797 9.044 -6.727 1.00 97.75 110 TYR A C 1
ATOM 920 O O . TYR A 1 110 ? -4.975 9.947 -5.907 1.00 97.75 110 TYR A O 1
ATOM 928 N N . TYR A 1 111 ? -5.359 9.050 -7.937 1.00 97.62 111 TYR A N 1
ATOM 929 C CA . TYR A 1 111 ? -6.166 10.144 -8.481 1.00 97.62 111 TYR A CA 1
ATOM 930 C C . TYR A 1 111 ? -7.673 9.900 -8.369 1.00 97.62 111 TYR A C 1
ATOM 932 O O . TYR A 1 111 ? -8.467 10.643 -8.944 1.00 97.62 111 TYR A O 1
ATOM 940 N N . ARG A 1 112 ? -8.076 8.850 -7.650 1.00 96.44 112 ARG A N 1
ATOM 941 C CA . ARG A 1 112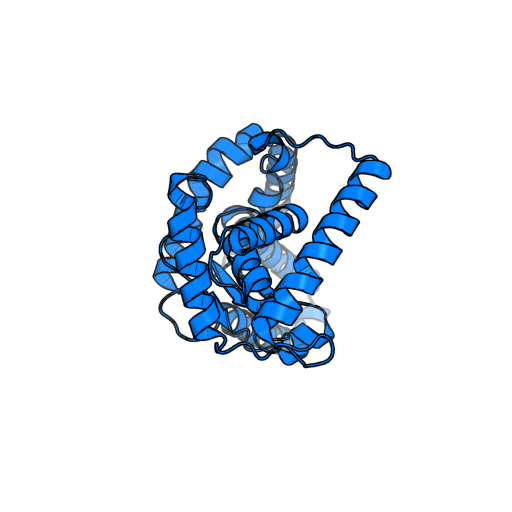 ? -9.482 8.545 -7.398 1.00 96.44 112 ARG A CA 1
ATOM 942 C C . ARG A 1 112 ? -10.140 9.600 -6.502 1.00 96.44 112 ARG A C 1
ATOM 944 O O . ARG A 1 112 ? -9.448 10.402 -5.858 1.00 96.44 112 ARG A O 1
ATOM 951 N N . LYS A 1 113 ? -11.474 9.571 -6.417 1.00 95.81 113 LYS A N 1
ATOM 952 C CA . LYS A 1 113 ? -12.199 10.459 -5.502 1.00 95.81 113 LYS A CA 1
ATOM 953 C C . LYS A 1 113 ? -11.873 10.134 -4.049 1.00 95.81 113 LYS A C 1
ATOM 955 O O . LYS A 1 113 ? -11.785 8.954 -3.705 1.00 95.81 113 LYS A O 1
ATOM 960 N N . PRO A 1 114 ? -11.699 11.154 -3.196 1.00 94.00 114 PRO A N 1
ATOM 961 C CA . PRO A 1 114 ? -11.342 10.912 -1.820 1.00 94.00 114 PRO A CA 1
ATOM 962 C C . PRO A 1 114 ? -12.473 10.220 -1.061 1.00 94.00 114 PRO A C 1
ATOM 964 O O . PRO A 1 114 ? -13.655 10.504 -1.263 1.00 94.00 114 PRO A O 1
ATOM 967 N N . ILE A 1 115 ? -12.103 9.339 -0.132 1.00 93.56 115 ILE A N 1
ATOM 968 C CA . ILE A 1 115 ? -13.081 8.600 0.681 1.00 93.56 115 ILE A CA 1
ATOM 969 C C . ILE A 1 115 ? -13.948 9.542 1.538 1.00 93.56 115 ILE A C 1
ATOM 971 O O . ILE A 1 115 ? -15.078 9.205 1.887 1.00 93.56 115 ILE A O 1
ATOM 975 N N . SER A 1 116 ? -13.452 10.747 1.841 1.00 93.25 116 SER A N 1
ATOM 976 C CA . SER A 1 116 ? -14.199 11.775 2.569 1.00 93.25 116 SER A CA 1
ATOM 977 C C . SER A 1 116 ? -15.487 12.183 1.859 1.00 93.25 116 SER A C 1
ATOM 979 O O . SER A 1 116 ? -16.499 12.360 2.532 1.00 93.25 116 SER A O 1
ATOM 981 N N . GLU A 1 117 ? -15.505 12.241 0.524 1.00 92.31 117 GLU A N 1
ATOM 982 C CA . GLU A 1 117 ? -16.727 12.518 -0.242 1.00 92.31 117 GLU A CA 1
ATOM 983 C C . GLU A 1 117 ? -17.759 11.393 -0.082 1.00 92.31 117 GLU A C 1
ATOM 985 O O . GLU A 1 117 ? -18.947 11.668 0.072 1.00 92.31 117 GLU A O 1
ATOM 990 N N . GLN A 1 118 ? -17.317 10.129 -0.049 1.00 89.31 118 GLN A N 1
ATOM 991 C CA . GLN A 1 118 ? -18.207 8.969 0.114 1.00 89.31 118 GLN A CA 1
ATOM 992 C C . GLN A 1 118 ? -18.889 8.949 1.487 1.00 89.31 118 GLN A C 1
ATOM 994 O O . GLN A 1 118 ? -20.042 8.538 1.602 1.00 89.31 118 GLN A O 1
ATOM 999 N N . PHE A 1 119 ? -18.185 9.405 2.523 1.00 90.62 119 PHE A N 1
ATOM 1000 C CA . PHE A 1 119 ? -18.692 9.458 3.896 1.00 90.62 119 PHE A CA 1
ATOM 1001 C C . PHE A 1 119 ? -19.216 10.839 4.311 1.00 90.62 119 PHE A C 1
ATOM 1003 O O . PHE A 1 119 ? -19.568 11.017 5.477 1.00 90.62 119 PHE A O 1
ATOM 1010 N N . ALA A 1 120 ? -19.258 11.814 3.394 1.00 91.50 120 ALA A N 1
ATOM 1011 C CA . ALA A 1 120 ? -19.579 13.212 3.691 1.00 91.50 120 ALA A CA 1
ATOM 1012 C C . ALA A 1 120 ? -18.782 13.770 4.894 1.00 91.50 120 ALA A C 1
ATOM 1014 O O . ALA A 1 120 ? -19.312 14.474 5.758 1.00 91.50 120 ALA A O 1
ATOM 1015 N N . ILE A 1 121 ? -17.494 13.422 4.971 1.00 90.19 121 ILE A N 1
ATOM 1016 C CA . ILE A 1 121 ? -16.578 13.885 6.015 1.00 90.19 121 ILE A CA 1
ATOM 1017 C C . ILE A 1 121 ? -16.173 15.320 5.688 1.00 90.19 121 ILE A C 1
ATOM 1019 O O . ILE A 1 121 ? -15.665 15.601 4.607 1.00 90.19 121 ILE A O 1
ATOM 1023 N N . ARG A 1 122 ? -16.384 16.228 6.641 1.00 89.38 122 ARG A N 1
ATOM 1024 C CA . ARG A 1 122 ? -15.911 17.615 6.548 1.00 89.38 122 ARG A CA 1
ATOM 1025 C C . ARG A 1 122 ? -14.388 17.694 6.694 1.00 89.38 122 ARG A C 1
ATOM 1027 O O . ARG A 1 122 ? -13.800 16.977 7.502 1.00 89.38 122 ARG A O 1
ATOM 1034 N N . ASP A 1 123 ? -13.787 18.657 6.007 1.00 82.12 123 ASP A N 1
ATOM 1035 C CA . ASP A 1 123 ? -12.334 18.884 6.032 1.00 82.12 123 ASP A CA 1
ATOM 1036 C C . ASP A 1 123 ? -11.848 19.688 7.252 1.00 82.12 123 ASP A C 1
ATOM 1038 O O . ASP A 1 123 ? -10.650 19.908 7.424 1.00 82.12 123 ASP A O 1
ATOM 1042 N N . SER A 1 124 ? -12.761 20.136 8.120 1.00 87.81 124 SER A N 1
ATOM 1043 C CA . SER A 1 124 ? -12.435 20.911 9.316 1.00 87.81 124 SER A CA 1
ATOM 1044 C C . SER A 1 124 ? -12.693 20.127 10.601 1.00 87.81 124 SER A C 1
ATOM 1046 O O . SER A 1 124 ? -13.703 19.441 10.764 1.00 87.81 124 SER A O 1
ATOM 1048 N N . VAL A 1 125 ? -11.762 20.249 11.545 1.00 90.50 125 VAL A N 1
ATOM 1049 C CA . VAL A 1 125 ? -11.851 19.664 12.884 1.00 90.50 125 VAL A CA 1
ATOM 1050 C C . VAL A 1 125 ? -11.477 20.736 13.899 1.00 90.50 125 VAL A C 1
ATOM 1052 O O . VAL A 1 125 ? -10.476 21.431 13.736 1.00 90.50 125 VAL A O 1
ATOM 1055 N N . THR A 1 126 ? -12.278 20.879 14.951 1.00 95.19 126 THR A N 1
ATOM 1056 C CA . THR A 1 126 ? -11.995 21.801 16.054 1.00 95.19 126 THR A CA 1
ATOM 1057 C C . THR A 1 126 ? -11.182 21.112 17.147 1.00 95.19 126 THR A C 1
ATOM 1059 O O . THR A 1 126 ? -11.307 19.907 17.374 1.00 95.19 126 THR A O 1
ATOM 1062 N N . THR A 1 127 ? -10.393 21.887 17.894 1.00 96.56 127 THR A N 1
ATOM 1063 C CA . THR A 1 127 ? -9.651 21.384 19.061 1.00 96.56 127 THR A CA 1
ATOM 1064 C C . THR A 1 127 ? -10.574 20.692 20.067 1.00 96.56 127 THR A C 1
ATOM 1066 O O . THR A 1 127 ? -10.229 19.640 20.596 1.00 96.56 127 THR A O 1
ATOM 1069 N N . THR A 1 128 ? -11.775 21.231 20.288 1.00 97.50 128 THR A N 1
ATOM 1070 C CA . THR A 1 128 ? -12.772 20.658 21.201 1.00 97.50 128 THR A CA 1
ATOM 1071 C C . THR A 1 128 ? -13.203 19.252 20.784 1.00 97.50 128 THR A C 1
ATOM 1073 O O . THR A 1 128 ? -13.330 18.370 21.629 1.00 97.50 128 THR A O 1
ATOM 1076 N N . GLU A 1 129 ? -13.385 18.999 19.488 1.00 95.62 129 GLU A N 1
ATOM 1077 C CA . GLU A 1 129 ? -13.767 17.671 18.990 1.00 95.62 129 GLU A CA 1
ATOM 1078 C C . GLU A 1 129 ? -12.622 16.663 19.091 1.00 95.62 129 GLU A C 1
ATOM 1080 O O . GLU A 1 129 ? -12.866 15.498 19.413 1.00 95.62 129 GLU A O 1
ATOM 1085 N N . VAL A 1 130 ? -11.377 17.103 18.871 1.00 96.12 130 VAL A N 1
ATOM 1086 C CA . VAL A 1 130 ? -10.186 16.265 19.090 1.00 96.12 130 VAL A CA 1
ATOM 1087 C C . VAL A 1 130 ? -10.075 15.875 20.560 1.00 96.12 130 VAL A C 1
ATOM 1089 O O . VAL A 1 130 ? -9.875 14.697 20.859 1.00 96.12 130 VAL A O 1
ATOM 1092 N N . LEU A 1 131 ? -10.251 16.830 21.477 1.00 97.94 131 LEU A N 1
ATOM 1093 C CA . LEU A 1 131 ? -10.231 16.569 22.918 1.00 97.94 131 LEU A CA 1
ATOM 1094 C C . LEU A 1 131 ? -11.342 15.588 23.314 1.00 97.94 131 LEU A C 1
ATOM 1096 O O . LEU A 1 131 ? -11.058 14.561 23.926 1.00 97.94 131 LEU A O 1
ATOM 1100 N N . ALA A 1 132 ? -12.574 15.815 22.854 1.00 97.75 132 ALA A N 1
ATOM 1101 C CA . ALA A 1 132 ? -13.706 14.933 23.136 1.00 97.75 132 ALA A CA 1
ATOM 1102 C C . ALA A 1 132 ? -13.531 13.517 22.552 1.00 97.75 132 ALA A C 1
ATOM 1104 O O . ALA A 1 132 ? -13.970 12.524 23.138 1.00 97.75 132 ALA A O 1
ATOM 1105 N N . LEU A 1 133 ? -12.911 13.374 21.376 1.00 95.81 133 LEU A N 1
ATOM 1106 C CA . LEU A 1 133 ? -12.551 12.060 20.840 1.00 95.81 133 LEU A CA 1
ATOM 1107 C C . LEU A 1 133 ? -11.469 11.397 21.697 1.00 95.81 133 LEU A C 1
ATOM 1109 O O . LEU A 1 133 ? -11.609 10.227 22.042 1.00 95.81 133 LEU A O 1
ATOM 1113 N N . THR A 1 134 ? -10.433 12.145 22.068 1.00 97.62 134 THR A N 1
ATOM 1114 C CA . THR A 1 134 ? -9.309 11.646 22.868 1.00 97.62 134 THR A CA 1
ATOM 1115 C C . THR A 1 134 ? -9.782 11.127 24.224 1.00 97.62 134 THR A C 1
ATOM 1117 O O . THR A 1 134 ? -9.454 10.002 24.589 1.00 97.62 134 THR A O 1
ATOM 1120 N N . GLU A 1 135 ? -10.634 11.871 24.931 1.00 98.38 135 GLU A N 1
ATOM 1121 C CA . GLU A 1 135 ? -11.220 11.441 26.208 1.00 98.38 135 GLU A CA 1
ATOM 1122 C C . GLU A 1 135 ? -12.045 10.154 26.064 1.00 98.38 135 GLU A C 1
ATOM 1124 O O . GLU A 1 135 ? -11.892 9.216 26.852 1.00 98.38 135 GLU A O 1
ATOM 1129 N N . ARG A 1 136 ? -12.874 10.055 25.014 1.00 97.75 136 ARG A N 1
ATOM 1130 C CA . ARG A 1 136 ? -13.644 8.832 24.725 1.00 97.75 136 ARG A CA 1
ATOM 1131 C C . ARG A 1 136 ? -12.736 7.638 24.443 1.00 97.75 136 ARG A C 1
ATOM 1133 O O . ARG A 1 136 ? -13.027 6.537 24.912 1.00 97.75 136 ARG A O 1
ATOM 1140 N N . LEU A 1 137 ? -11.652 7.841 23.696 1.00 96.31 137 LEU A N 1
ATOM 1141 C CA . LEU A 1 137 ? -10.683 6.789 23.397 1.00 96.31 137 LEU A CA 1
ATOM 1142 C C . LEU A 1 137 ? -9.916 6.360 24.649 1.00 96.31 137 LEU A C 1
ATOM 1144 O O . LEU A 1 137 ? -9.775 5.163 24.857 1.00 96.31 137 LEU A O 1
ATOM 1148 N N . ILE A 1 138 ? -9.511 7.284 25.526 1.00 97.44 138 ILE A N 1
ATOM 1149 C CA . ILE A 1 138 ? -8.876 6.951 26.815 1.00 97.44 138 ILE A CA 1
ATOM 1150 C C . ILE A 1 138 ? -9.795 6.048 27.644 1.00 97.44 138 ILE A C 1
ATOM 1152 O O . ILE A 1 138 ? -9.378 4.981 28.096 1.00 97.44 138 ILE A O 1
ATOM 1156 N N . LEU A 1 139 ? -11.068 6.429 27.800 1.00 97.50 139 LEU A N 1
ATOM 1157 C CA . LEU A 1 139 ? -12.039 5.627 28.549 1.00 97.50 139 LEU A CA 1
ATOM 1158 C C . LEU A 1 139 ? -12.255 4.248 27.917 1.00 97.50 139 LEU A C 1
ATOM 1160 O O . LEU A 1 139 ? -12.311 3.248 28.634 1.00 97.50 139 LEU A O 1
ATOM 1164 N N . LYS A 1 140 ? -12.369 4.178 26.586 1.00 95.56 140 LYS A N 1
ATOM 1165 C CA . LYS A 1 140 ? -12.548 2.912 25.865 1.00 95.56 140 LYS A CA 1
ATOM 1166 C C . LYS A 1 140 ? -11.323 2.006 26.015 1.00 95.56 140 LYS A C 1
ATOM 1168 O O . LYS A 1 140 ? -11.487 0.841 26.361 1.00 95.56 140 LYS A O 1
ATOM 1173 N N . THR A 1 141 ? -10.121 2.541 25.825 1.00 94.69 141 THR A N 1
ATOM 1174 C CA . THR A 1 141 ? -8.858 1.804 25.957 1.00 94.69 141 THR A CA 1
ATOM 1175 C C . THR A 1 141 ? -8.666 1.273 27.374 1.00 94.69 141 THR A C 1
ATOM 1177 O O . THR A 1 141 ? -8.383 0.091 27.534 1.00 94.69 141 THR A O 1
ATOM 1180 N N . ASN A 1 142 ? -8.909 2.085 28.408 1.00 96.12 142 ASN A N 1
ATOM 1181 C CA . ASN A 1 142 ? -8.783 1.644 29.803 1.00 96.12 142 ASN A CA 1
ATOM 1182 C C . ASN 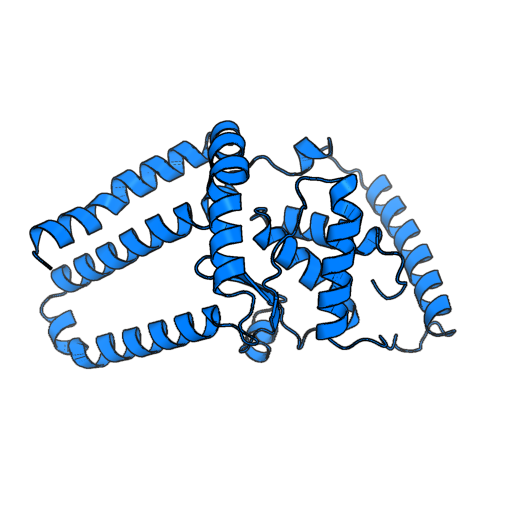A 1 142 ? -9.773 0.520 30.149 1.00 96.12 142 ASN A C 1
ATOM 1184 O O . ASN A 1 142 ? -9.416 -0.432 30.843 1.00 96.12 142 ASN A O 1
ATOM 1188 N N . ARG A 1 143 ? -11.012 0.603 29.644 1.00 95.88 143 ARG A N 1
ATOM 1189 C CA . ARG A 1 143 ? -12.014 -0.462 29.813 1.00 95.88 143 ARG A CA 1
ATOM 1190 C C . ARG A 1 143 ? -11.594 -1.750 29.109 1.00 95.88 143 ARG A C 1
ATOM 1192 O O . ARG A 1 143 ? -11.721 -2.813 29.705 1.00 95.88 143 ARG A O 1
ATOM 1199 N N . LEU A 1 144 ? -11.090 -1.657 27.877 1.00 95.38 144 LEU A N 1
ATOM 1200 C CA . LEU A 1 144 ? -10.615 -2.816 27.114 1.00 95.38 144 LEU A CA 1
ATOM 1201 C C . LEU A 1 144 ? -9.397 -3.468 27.769 1.00 95.38 144 LEU A C 1
ATOM 1203 O O . LEU A 1 144 ? -9.381 -4.685 27.911 1.00 95.38 144 LEU A O 1
ATOM 1207 N N . GLN A 1 145 ? -8.431 -2.670 28.236 1.00 96.00 145 GLN A N 1
ATOM 1208 C CA . GLN A 1 145 ? -7.286 -3.150 29.009 1.00 96.00 145 GLN A CA 1
ATOM 1209 C C . GLN A 1 145 ? -7.768 -4.023 30.172 1.00 96.00 145 GLN A C 1
ATOM 1211 O O . GLN A 1 145 ? -7.432 -5.201 30.231 1.00 96.00 145 GLN A O 1
ATOM 1216 N N . PHE A 1 146 ? -8.627 -3.486 31.045 1.00 96.81 146 PHE A N 1
ATOM 1217 C CA . PHE A 1 146 ? -9.120 -4.232 32.203 1.00 96.81 146 PHE A CA 1
ATOM 1218 C C . PHE A 1 146 ? -9.980 -5.446 31.817 1.00 96.81 146 PHE A C 1
ATOM 1220 O O . PHE A 1 146 ? -9.876 -6.488 32.453 1.00 96.81 146 PHE A O 1
ATOM 1227 N N . ALA A 1 147 ? -10.794 -5.350 30.763 1.00 96.38 147 ALA A N 1
ATOM 1228 C CA . ALA A 1 147 ? -11.597 -6.475 30.282 1.00 96.38 147 ALA A CA 1
ATOM 1229 C C . ALA A 1 147 ? -10.739 -7.644 29.764 1.00 96.38 147 ALA A C 1
ATOM 1231 O O . ALA A 1 147 ? -11.134 -8.797 29.909 1.00 96.38 147 ALA A O 1
ATOM 1232 N N . ILE A 1 148 ? -9.576 -7.354 29.170 1.00 96.12 148 ILE A N 1
ATOM 1233 C CA . ILE A 1 148 ? -8.673 -8.363 28.604 1.00 96.12 148 ILE A CA 1
ATOM 1234 C C . ILE A 1 148 ? -7.749 -8.958 29.670 1.00 96.12 148 ILE A C 1
ATOM 1236 O O . ILE A 1 148 ? -7.508 -10.164 29.672 1.00 96.12 148 ILE A O 1
ATOM 1240 N N . THR A 1 149 ? -7.181 -8.125 30.542 1.00 96.62 149 THR A N 1
ATOM 1241 C CA . THR A 1 149 ? -6.094 -8.536 31.445 1.00 96.62 149 THR A CA 1
ATOM 1242 C C . THR A 1 149 ? -6.519 -8.656 32.905 1.00 96.62 149 THR A C 1
ATOM 1244 O O . THR A 1 149 ? -5.797 -9.268 33.688 1.00 96.62 149 THR A O 1
ATOM 1247 N N . GLY A 1 150 ? -7.638 -8.038 33.296 1.00 96.00 150 GLY A N 1
ATOM 1248 C CA . GLY A 1 150 ? -8.014 -7.829 34.698 1.00 96.00 150 GLY A CA 1
ATOM 1249 C C . GLY A 1 150 ? -7.090 -6.871 35.464 1.00 96.00 150 GLY A C 1
ATOM 1250 O O . GLY A 1 150 ? -7.246 -6.721 36.672 1.00 96.00 150 GLY A O 1
ATOM 1251 N N . ASP A 1 151 ? -6.120 -6.237 34.792 1.00 94.25 151 ASP A N 1
ATOM 1252 C CA . ASP A 1 151 ? -5.044 -5.458 35.419 1.00 94.25 151 ASP A CA 1
ATOM 1253 C C . ASP A 1 151 ? -4.525 -4.358 34.471 1.00 94.25 151 ASP A C 1
ATOM 1255 O O . ASP A 1 151 ? -4.114 -4.612 33.334 1.00 94.25 151 ASP A O 1
ATOM 1259 N N . SER A 1 152 ? -4.505 -3.109 34.938 1.00 92.44 152 SER A N 1
ATOM 1260 C CA . SER A 1 152 ? -4.081 -1.950 34.141 1.00 92.44 152 SER A CA 1
ATOM 1261 C C . SER A 1 152 ? -2.597 -1.948 33.750 1.00 92.44 152 SER A C 1
ATOM 1263 O O . SER A 1 152 ? -2.214 -1.199 32.855 1.00 92.44 152 SER A O 1
ATOM 1265 N N . THR A 1 153 ? -1.768 -2.770 34.390 1.00 92.75 153 THR A N 1
ATOM 1266 C CA . THR A 1 153 ? -0.311 -2.826 34.204 1.00 92.75 153 THR A CA 1
ATOM 1267 C C . THR A 1 153 ? 0.159 -4.053 33.425 1.00 92.75 153 THR A C 1
ATOM 1269 O O . THR A 1 153 ? 1.281 -4.071 32.918 1.00 92.75 153 THR A O 1
ATOM 1272 N N . GLN A 1 154 ? -0.686 -5.079 33.299 1.00 95.19 154 GLN A N 1
ATOM 1273 C CA . GLN A 1 154 ? -0.330 -6.307 32.593 1.00 95.19 154 GLN A CA 1
ATOM 1274 C C . GLN A 1 154 ? -0.337 -6.117 31.077 1.00 95.19 154 GLN A C 1
ATOM 1276 O O . GLN A 1 154 ? -1.204 -5.462 30.502 1.00 95.19 154 GLN A O 1
ATOM 1281 N N . MET A 1 155 ? 0.620 -6.752 30.404 1.00 93.19 155 MET A N 1
ATOM 1282 C CA . MET A 1 155 ? 0.669 -6.757 28.946 1.00 93.19 155 MET A CA 1
ATOM 1283 C C . MET A 1 155 ? -0.519 -7.537 28.369 1.00 93.19 155 MET A C 1
ATOM 1285 O O . MET A 1 155 ? -0.766 -8.681 28.755 1.00 93.19 155 MET A O 1
ATOM 1289 N N . VAL A 1 156 ? -1.200 -6.952 27.381 1.00 93.62 156 VAL A N 1
ATOM 1290 C CA . VAL A 1 156 ? -2.207 -7.656 26.577 1.00 93.62 156 VAL A CA 1
ATOM 1291 C C . VAL A 1 156 ? -1.551 -8.812 25.821 1.00 93.62 156 VAL A C 1
ATOM 1293 O O . VAL A 1 156 ? -0.679 -8.609 24.975 1.00 93.62 156 VAL A O 1
ATOM 1296 N N . LYS A 1 157 ? -2.001 -10.037 26.104 1.00 94.19 157 LYS A N 1
ATOM 1297 C CA . LYS A 1 157 ? -1.616 -11.244 25.365 1.00 94.19 157 LYS A CA 1
ATOM 1298 C C . LYS A 1 157 ? -2.691 -11.557 24.334 1.00 94.19 157 LYS A C 1
ATOM 1300 O O . LYS A 1 157 ? -3.764 -12.034 24.689 1.00 94.19 157 LYS A O 1
ATOM 1305 N N . VAL A 1 158 ? -2.405 -11.274 23.065 1.00 95.19 158 VAL A N 1
ATOM 1306 C CA . VAL A 1 158 ? -3.305 -11.625 21.960 1.00 95.19 158 VAL A CA 1
ATOM 1307 C C . VAL A 1 158 ? -3.254 -13.145 21.753 1.00 95.19 158 VAL A C 1
ATOM 1309 O O . VAL A 1 158 ? -2.164 -13.676 21.540 1.00 95.19 158 VAL A O 1
ATOM 1312 N N . PRO A 1 159 ? -4.391 -13.861 21.796 1.00 95.75 159 PRO A N 1
ATOM 1313 C CA . PRO A 1 159 ? -4.428 -15.323 21.717 1.00 95.75 159 PRO A CA 1
ATOM 1314 C C . PRO A 1 159 ? -4.341 -15.855 20.275 1.00 95.75 159 PRO A C 1
ATOM 1316 O O . PRO A 1 159 ? -4.666 -17.013 20.022 1.00 95.75 159 PRO A O 1
ATOM 1319 N N . TYR A 1 160 ? -3.941 -15.014 19.320 1.00 95.62 160 TYR A N 1
ATOM 1320 C CA . TYR A 1 160 ? -3.960 -15.303 17.889 1.00 95.62 160 TYR A CA 1
ATOM 1321 C C . TYR A 1 160 ? -2.564 -15.188 17.295 1.00 95.62 160 TYR A C 1
ATOM 1323 O O . TYR A 1 160 ? -1.813 -14.263 17.608 1.00 95.62 160 TYR A O 1
ATOM 1331 N N . ASP A 1 161 ? -2.241 -16.105 16.388 1.00 94.00 161 ASP A N 1
ATOM 1332 C CA . ASP A 1 161 ? -1.100 -15.937 15.502 1.00 94.00 161 ASP A CA 1
ATOM 1333 C C . ASP A 1 161 ? -1.461 -15.036 14.305 1.00 94.00 161 ASP A C 1
ATOM 1335 O O . ASP A 1 161 ? -2.620 -14.682 14.073 1.00 94.00 161 ASP A O 1
ATOM 1339 N N . GLY A 1 162 ? -0.456 -14.656 13.513 1.00 92.31 162 GLY A N 1
ATOM 1340 C CA . GLY A 1 162 ? -0.679 -13.775 12.364 1.00 92.31 162 GLY A CA 1
ATOM 1341 C C . GLY A 1 162 ? -1.629 -14.354 11.305 1.00 92.31 162 GLY A C 1
ATOM 1342 O O . GLY A 1 162 ? -2.361 -13.595 10.680 1.00 92.31 162 GLY A O 1
ATOM 1343 N N . ASN A 1 163 ? -1.660 -15.679 11.120 1.00 93.50 163 ASN A N 1
ATOM 1344 C CA . ASN A 1 163 ? -2.546 -16.306 10.131 1.00 93.50 163 ASN A CA 1
ATOM 1345 C C . ASN A 1 163 ? -4.010 -16.221 10.582 1.00 93.50 163 ASN A C 1
ATOM 1347 O O . ASN A 1 163 ? -4.872 -15.821 9.805 1.00 93.50 163 ASN A O 1
ATOM 1351 N N . THR A 1 164 ? -4.265 -16.491 11.862 1.00 96.06 164 THR A N 1
ATOM 1352 C CA . THR A 1 164 ? -5.584 -16.344 12.485 1.00 96.06 164 THR A CA 1
ATOM 1353 C C . THR A 1 164 ? -6.066 -14.893 12.405 1.00 96.06 164 THR A C 1
ATOM 1355 O O . THR A 1 164 ? -7.237 -14.636 12.128 1.00 96.06 164 THR A O 1
ATOM 1358 N N . ILE A 1 165 ? -5.167 -13.918 12.598 1.00 96.88 165 ILE A N 1
ATOM 1359 C CA . ILE A 1 165 ? -5.487 -12.492 12.423 1.00 96.88 165 ILE A CA 1
ATOM 1360 C C . ILE A 1 165 ? -5.853 -12.188 10.966 1.00 96.88 165 ILE A C 1
ATOM 1362 O O . ILE A 1 165 ? -6.825 -11.468 10.732 1.00 96.88 165 ILE A O 1
ATOM 1366 N N . PHE A 1 166 ? -5.143 -12.748 9.982 1.00 96.12 166 PHE A N 1
ATOM 1367 C CA . PHE A 1 166 ? -5.489 -12.571 8.568 1.00 96.12 166 PHE A CA 1
ATOM 1368 C C . PHE A 1 166 ? -6.883 -13.122 8.258 1.00 96.12 166 PHE A C 1
ATOM 1370 O O . PHE A 1 166 ? -7.702 -12.405 7.688 1.00 96.12 166 PHE A O 1
ATOM 1377 N N . GLU A 1 167 ? -7.194 -14.342 8.695 1.00 96.69 167 GLU A N 1
ATOM 1378 C CA . GLU A 1 167 ? -8.512 -14.966 8.511 1.00 96.69 167 GLU A CA 1
ATOM 1379 C C . GLU A 1 167 ? -9.636 -14.143 9.154 1.00 96.69 167 GLU A C 1
ATOM 1381 O O . GLU A 1 167 ? -10.651 -13.852 8.516 1.00 96.69 167 GLU A O 1
ATOM 1386 N N . LYS A 1 168 ? -9.434 -13.683 10.394 1.00 97.31 168 LYS A N 1
ATOM 1387 C CA . LYS A 1 168 ? -10.386 -12.810 11.095 1.00 97.31 168 LYS A CA 1
ATOM 1388 C C . LYS A 1 168 ? -10.563 -11.460 10.401 1.00 97.31 168 LYS A C 1
ATOM 1390 O O . LYS A 1 168 ? -11.683 -10.951 10.355 1.00 97.31 168 LYS A O 1
ATOM 1395 N N . THR A 1 169 ? -9.496 -10.897 9.834 1.00 97.62 169 THR A N 1
ATOM 1396 C CA . THR A 1 169 ? -9.556 -9.642 9.067 1.00 97.62 169 THR A CA 1
ATOM 1397 C C . THR A 1 169 ? -10.354 -9.830 7.776 1.00 97.62 169 THR A C 1
ATOM 1399 O O . THR A 1 169 ? -11.229 -9.019 7.478 1.00 97.62 169 THR A O 1
ATOM 1402 N N . ILE A 1 170 ? -10.130 -10.930 7.048 1.00 97.38 170 ILE A N 1
ATOM 1403 C CA . ILE A 1 170 ? -10.916 -11.293 5.856 1.00 97.38 170 ILE A CA 1
ATOM 1404 C C . ILE A 1 170 ? -12.403 -11.412 6.217 1.00 97.38 170 ILE A C 1
ATOM 1406 O O . ILE A 1 170 ? -13.258 -10.847 5.534 1.00 97.38 170 ILE A O 1
ATOM 1410 N N . ALA A 1 171 ? -12.719 -12.091 7.322 1.00 97.12 171 ALA A N 1
ATOM 1411 C CA . ALA A 1 171 ? -14.093 -12.218 7.799 1.00 97.12 171 ALA A CA 1
ATOM 1412 C C . ALA A 1 171 ? -14.717 -10.861 8.182 1.00 97.12 171 ALA A C 1
ATOM 1414 O O . ALA A 1 171 ? -15.904 -10.645 7.938 1.00 97.12 171 ALA A O 1
ATOM 1415 N N . ALA A 1 172 ? -13.938 -9.934 8.754 1.00 96.94 172 ALA A N 1
ATOM 1416 C CA . ALA A 1 172 ? -14.404 -8.585 9.085 1.00 96.94 172 ALA A CA 1
ATOM 1417 C C . ALA A 1 172 ? -14.784 -7.779 7.832 1.00 96.94 172 ALA A C 1
ATOM 1419 O O . ALA A 1 172 ? -15.847 -7.159 7.809 1.00 96.94 172 ALA A O 1
ATOM 1420 N N . TYR A 1 173 ? -13.979 -7.862 6.768 1.00 97.62 173 TYR A N 1
ATOM 1421 C CA . TYR A 1 173 ? -14.326 -7.295 5.462 1.00 97.62 173 TYR A CA 1
ATOM 1422 C C . TYR A 1 173 ? -15.623 -7.890 4.900 1.00 97.62 173 TYR A C 1
ATOM 1424 O O . TYR A 1 173 ? -16.504 -7.145 4.477 1.00 97.62 173 TYR A O 1
ATOM 1432 N N . GLY A 1 174 ? -15.789 -9.216 4.971 1.00 96.12 174 GLY A N 1
ATOM 1433 C CA . GLY A 1 174 ? -17.012 -9.888 4.517 1.00 96.12 174 GLY A CA 1
ATOM 1434 C C . GLY A 1 174 ? -18.275 -9.437 5.262 1.00 96.12 174 GLY A C 1
ATOM 1435 O O . GLY A 1 174 ? -19.324 -9.265 4.647 1.00 96.12 174 GLY A O 1
ATOM 1436 N N . ARG A 1 175 ? -18.187 -9.173 6.575 1.00 94.25 175 ARG A N 1
ATOM 1437 C CA . ARG A 1 175 ? -19.314 -8.617 7.353 1.00 94.25 175 ARG A CA 1
ATOM 1438 C C . ARG A 1 175 ? -19.652 -7.179 6.960 1.00 94.25 175 ARG A C 1
ATOM 1440 O O . ARG A 1 175 ? -20.819 -6.794 7.004 1.00 94.25 175 ARG A O 1
ATOM 1447 N N . LEU A 1 176 ? -18.646 -6.386 6.593 1.00 94.31 176 LEU A N 1
ATOM 1448 C CA . LEU A 1 176 ? -18.832 -4.990 6.204 1.00 94.31 176 LEU A CA 1
ATOM 1449 C C . LEU A 1 176 ? -19.310 -4.810 4.763 1.00 94.31 176 LEU A C 1
ATOM 1451 O O . LEU A 1 176 ? -19.928 -3.784 4.494 1.00 94.31 176 LEU A O 1
ATOM 1455 N N . GLU A 1 177 ? -19.111 -5.787 3.872 1.00 94.06 177 GLU A N 1
ATOM 1456 C CA . GLU A 1 177 ? -19.525 -5.716 2.458 1.00 94.06 177 GLU A CA 1
ATOM 1457 C C . GLU A 1 177 ? -21.006 -5.326 2.295 1.00 94.06 177 GLU A C 1
ATOM 1459 O O . GLU A 1 177 ? -21.337 -4.533 1.419 1.00 94.06 177 GLU A O 1
ATOM 1464 N N . ALA A 1 178 ? -21.898 -5.795 3.177 1.00 91.19 178 ALA A N 1
ATOM 1465 C CA . ALA A 1 178 ? -23.322 -5.450 3.118 1.00 91.19 178 ALA A CA 1
ATOM 1466 C C . ALA A 1 178 ? -23.611 -3.958 3.385 1.00 91.19 178 ALA A C 1
ATOM 1468 O O . ALA A 1 178 ? -24.554 -3.403 2.826 1.00 91.19 178 ALA A O 1
ATOM 1469 N N . GLN A 1 179 ? -22.819 -3.310 4.245 1.00 92.81 179 GLN A N 1
ATOM 1470 C CA . GLN A 1 179 ? -22.971 -1.890 4.596 1.00 92.81 179 GLN A CA 1
ATOM 1471 C C . GLN A 1 179 ? -22.112 -0.988 3.702 1.00 92.81 179 GLN A C 1
ATOM 1473 O O . GLN A 1 179 ? -22.486 0.150 3.428 1.00 92.81 179 GLN A O 1
ATOM 1478 N N . LEU A 1 180 ? -20.961 -1.494 3.257 1.00 94.00 180 LEU A N 1
ATOM 1479 C CA . LEU A 1 180 ? -19.949 -0.790 2.473 1.00 94.00 180 LEU A CA 1
ATOM 1480 C C . LEU A 1 180 ? -19.529 -1.665 1.277 1.00 94.00 180 LEU A C 1
ATOM 1482 O O . LEU A 1 180 ? -18.440 -2.244 1.291 1.00 94.00 180 LEU A O 1
ATOM 1486 N N . PRO A 1 181 ? -20.359 -1.763 0.218 1.00 93.62 181 PRO A N 1
ATOM 1487 C CA . PRO A 1 181 ? -20.096 -2.660 -0.913 1.00 93.62 181 PRO A CA 1
ATOM 1488 C C . PRO A 1 181 ? -18.782 -2.381 -1.650 1.00 93.62 181 PRO A C 1
ATOM 1490 O O . PRO A 1 181 ? -18.200 -3.279 -2.250 1.00 93.62 181 PRO A O 1
ATOM 1493 N N . PHE A 1 182 ? -18.277 -1.147 -1.579 1.00 91.38 182 PHE A N 1
ATOM 1494 C CA . PHE A 1 182 ? -16.990 -0.766 -2.166 1.00 91.38 182 PHE A CA 1
ATOM 1495 C C . PHE A 1 182 ? -15.777 -1.399 -1.456 1.00 91.38 182 PHE A C 1
ATOM 1497 O O . PHE A 1 182 ? -14.673 -1.350 -1.991 1.00 91.38 182 PHE A O 1
ATOM 1504 N N . LEU A 1 183 ? -15.963 -2.001 -0.274 1.00 94.69 183 LEU A N 1
ATOM 1505 C CA . LEU A 1 183 ? -14.942 -2.778 0.437 1.00 94.69 183 LEU A CA 1
ATOM 1506 C C . LEU A 1 183 ? -15.030 -4.285 0.150 1.00 94.69 183 LEU A C 1
ATOM 1508 O O . LEU A 1 183 ? -14.347 -5.063 0.810 1.00 94.69 183 LEU A O 1
ATOM 1512 N N . ALA A 1 184 ? -15.851 -4.726 -0.808 1.00 95.19 184 ALA A N 1
ATOM 1513 C CA . ALA A 1 184 ? -15.975 -6.141 -1.150 1.00 95.19 184 ALA A CA 1
ATOM 1514 C C . ALA A 1 184 ? -14.601 -6.780 -1.433 1.00 95.19 184 ALA A C 1
ATOM 1516 O O . ALA A 1 184 ? -13.901 -6.422 -2.385 1.00 95.19 184 ALA A O 1
ATOM 1517 N N . TYR A 1 185 ? -14.226 -7.771 -0.623 1.00 96.06 185 TYR A N 1
ATOM 1518 C CA . TYR A 1 185 ? -12.913 -8.407 -0.692 1.00 96.06 185 TYR A CA 1
ATOM 1519 C C . TYR A 1 185 ? -13.031 -9.894 -1.028 1.00 96.06 185 TYR A C 1
ATOM 1521 O O . TYR A 1 185 ? -13.137 -10.762 -0.165 1.00 96.06 185 TYR A O 1
ATOM 1529 N N . ARG A 1 186 ? -12.999 -10.193 -2.330 1.00 92.69 186 ARG A N 1
ATOM 1530 C CA . ARG A 1 186 ? -13.068 -11.561 -2.879 1.00 92.69 186 ARG A CA 1
ATOM 1531 C C . ARG A 1 186 ? -11.700 -12.020 -3.349 1.00 92.69 186 ARG A C 1
ATOM 1533 O O . ARG A 1 186 ? -10.989 -11.212 -3.925 1.00 92.69 186 ARG A O 1
ATOM 1540 N N . HIS A 1 187 ? -11.368 -13.300 -3.191 1.00 95.81 187 HIS A N 1
ATOM 1541 C CA . HIS A 1 187 ? -10.038 -13.862 -3.489 1.00 95.81 187 HIS A CA 1
ATOM 1542 C C . HIS A 1 187 ? -8.922 -13.175 -2.680 1.00 95.81 187 HIS A C 1
ATOM 1544 O O . HIS A 1 187 ? -8.253 -12.265 -3.174 1.00 95.81 187 HIS A O 1
ATOM 1550 N N . PRO A 1 188 ? -8.738 -13.567 -1.410 1.00 96.81 188 PRO A N 1
ATOM 1551 C CA . PRO A 1 188 ? -7.689 -13.006 -0.575 1.00 96.81 188 PRO A CA 1
ATOM 1552 C C . PRO A 1 188 ? -6.286 -13.247 -1.139 1.00 96.81 188 PRO A C 1
ATOM 1554 O O . PRO A 1 188 ? -5.986 -14.323 -1.653 1.00 96.81 188 PRO A O 1
ATOM 1557 N N . SER A 1 189 ? -5.409 -12.258 -0.993 1.00 97.44 189 SER A N 1
ATOM 1558 C CA . SER A 1 189 ? -3.985 -12.374 -1.324 1.00 97.44 189 SER A CA 1
ATOM 1559 C C . SER A 1 189 ? -3.153 -11.637 -0.277 1.00 97.44 189 SER A C 1
ATOM 1561 O O . SER A 1 189 ? -2.528 -10.614 -0.547 1.00 97.44 189 SER A O 1
ATOM 1563 N N . LEU A 1 190 ? -3.214 -12.144 0.954 1.00 96.50 190 LEU A N 1
ATOM 1564 C CA . LEU A 1 190 ? -2.402 -11.679 2.075 1.00 96.50 190 LEU A CA 1
ATOM 1565 C C . LEU A 1 190 ? -1.164 -12.554 2.209 1.00 96.50 190 LEU A C 1
ATOM 1567 O O . LEU A 1 190 ? -1.255 -13.784 2.132 1.00 96.50 190 LEU A O 1
ATOM 1571 N N . LYS A 1 191 ? -0.013 -11.917 2.412 1.00 95.62 191 LYS A N 1
ATOM 1572 C CA . LYS A 1 191 ? 1.283 -12.576 2.572 1.00 95.62 191 LYS A CA 1
ATOM 1573 C C . LYS A 1 191 ? 2.010 -11.982 3.765 1.00 95.62 191 LYS A C 1
ATOM 1575 O O . LYS A 1 191 ? 1.957 -10.780 4.008 1.00 95.62 191 LYS A O 1
ATOM 1580 N N . LYS A 1 192 ? 2.745 -12.820 4.492 1.00 95.12 192 LYS A N 1
ATOM 1581 C CA . LYS A 1 192 ? 3.768 -12.314 5.411 1.00 95.12 192 LYS A CA 1
ATOM 1582 C C . LYS A 1 192 ? 4.930 -11.785 4.572 1.00 95.12 192 LYS A C 1
ATOM 1584 O O . LYS A 1 192 ? 5.378 -12.477 3.658 1.00 95.12 192 LYS A O 1
ATOM 1589 N N . ALA A 1 193 ? 5.401 -10.583 4.880 1.00 93.69 193 ALA A N 1
ATOM 1590 C CA . ALA A 1 193 ? 6.575 -10.004 4.240 1.00 93.69 193 ALA A CA 1
ATOM 1591 C C . ALA A 1 193 ? 7.828 -10.832 4.580 1.00 93.69 193 ALA A C 1
ATOM 1593 O O . ALA A 1 193 ? 8.147 -11.048 5.752 1.00 93.69 193 ALA A O 1
ATOM 1594 N N . SER A 1 194 ? 8.555 -11.279 3.559 1.00 91.56 194 SER A N 1
ATOM 1595 C CA . SER A 1 194 ? 9.789 -12.070 3.678 1.00 91.56 194 SER A CA 1
ATOM 1596 C C . SER A 1 194 ? 10.952 -11.214 4.176 1.00 91.56 194 SER A C 1
ATOM 1598 O O . SER A 1 194 ? 11.864 -11.716 4.829 1.00 91.56 194 SER A O 1
ATOM 1600 N N . ILE A 1 195 ? 10.911 -9.905 3.902 1.00 88.56 195 ILE A N 1
ATOM 1601 C CA . ILE A 1 195 ? 11.909 -8.918 4.341 1.00 88.56 195 ILE A CA 1
ATOM 1602 C C . ILE A 1 195 ? 11.463 -8.152 5.598 1.00 88.56 195 ILE A C 1
ATOM 1604 O O . ILE A 1 195 ? 11.849 -7.001 5.791 1.00 88.56 195 ILE A O 1
ATOM 1608 N N . GLY A 1 196 ? 10.672 -8.782 6.477 1.00 88.75 196 GLY A N 1
ATOM 1609 C CA . GLY A 1 196 ? 10.057 -8.133 7.644 1.00 88.75 196 GLY A CA 1
ATOM 1610 C C . GLY A 1 196 ? 11.035 -7.370 8.548 1.00 88.75 196 GLY A C 1
ATOM 1611 O O . GLY A 1 196 ? 10.732 -6.264 8.979 1.00 88.75 196 GLY A O 1
ATOM 1612 N N . ALA A 1 197 ? 12.243 -7.895 8.789 1.00 92.12 197 ALA A N 1
ATOM 1613 C CA . ALA A 1 197 ? 13.229 -7.209 9.633 1.00 92.12 197 ALA A CA 1
ATOM 1614 C C . ALA A 1 197 ? 13.706 -5.892 9.000 1.00 92.12 197 ALA A C 1
ATOM 1616 O O . ALA A 1 197 ? 13.763 -4.860 9.666 1.00 92.12 197 ALA A O 1
ATOM 1617 N N . PHE A 1 198 ? 13.993 -5.918 7.697 1.00 91.19 198 PHE A N 1
ATOM 1618 C CA . PHE A 1 198 ? 14.345 -4.722 6.940 1.00 91.19 198 PHE A CA 1
ATOM 1619 C C . PHE A 1 198 ? 13.173 -3.733 6.890 1.00 91.19 198 PHE A C 1
ATOM 1621 O O . PHE A 1 198 ? 13.367 -2.546 7.138 1.00 91.19 198 PHE A O 1
ATOM 1628 N N . ALA A 1 199 ? 11.951 -4.225 6.656 1.00 91.94 199 ALA A N 1
ATOM 1629 C CA . ALA A 1 199 ? 10.741 -3.408 6.687 1.00 91.94 199 ALA A CA 1
ATOM 1630 C C . ALA A 1 199 ? 10.570 -2.698 8.043 1.00 91.94 199 ALA A C 1
ATO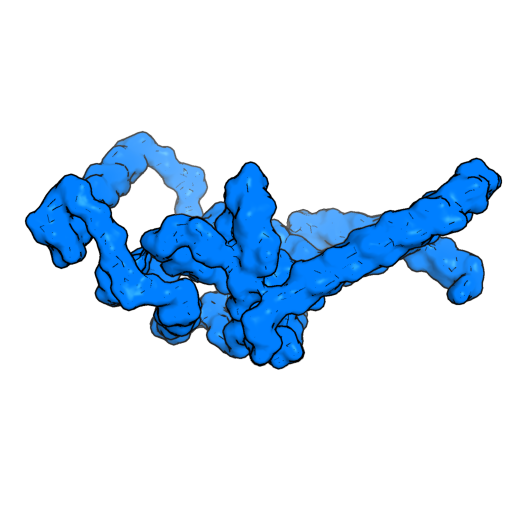M 1632 O O . ALA A 1 199 ? 10.331 -1.494 8.070 1.00 91.94 199 ALA A O 1
ATOM 1633 N N . SER A 1 200 ? 10.802 -3.393 9.161 1.00 93.38 200 SER A N 1
ATOM 1634 C CA . SER A 1 200 ? 10.762 -2.802 10.506 1.00 93.38 200 SER A CA 1
ATOM 1635 C C . SER A 1 200 ? 11.787 -1.681 10.695 1.00 93.38 200 SER A C 1
ATOM 1637 O O . SER A 1 200 ? 11.432 -0.633 11.229 1.00 93.38 200 SER A O 1
ATOM 1639 N N . TYR A 1 201 ? 13.032 -1.852 10.228 1.00 93.88 201 TYR A N 1
ATOM 1640 C CA . TYR A 1 201 ? 14.049 -0.788 10.283 1.00 93.88 201 TYR A CA 1
ATOM 1641 C C . TYR A 1 201 ? 13.658 0.451 9.471 1.00 93.88 201 TYR A C 1
ATOM 1643 O O . TYR A 1 201 ? 14.005 1.567 9.849 1.00 93.88 201 TYR A O 1
ATOM 1651 N N . MET A 1 202 ? 12.917 0.257 8.381 1.00 92.88 202 MET A N 1
ATOM 1652 C CA . MET A 1 202 ? 12.406 1.334 7.533 1.00 92.88 202 MET A CA 1
ATOM 1653 C C . MET A 1 202 ? 11.076 1.923 8.033 1.00 92.88 202 MET A C 1
ATOM 1655 O O . MET A 1 202 ? 10.568 2.862 7.427 1.00 92.88 202 MET A O 1
ATOM 1659 N N . GLY A 1 203 ? 10.495 1.384 9.112 1.00 91.44 203 GLY A N 1
ATOM 1660 C CA . GLY A 1 203 ? 9.192 1.811 9.633 1.00 91.44 203 GLY A CA 1
ATOM 1661 C C . GLY A 1 203 ? 7.986 1.338 8.809 1.00 91.44 203 GLY A C 1
ATOM 1662 O O . GLY A 1 203 ? 6.905 1.905 8.939 1.00 91.44 203 GLY A O 1
ATOM 1663 N N . ILE A 1 204 ? 8.150 0.309 7.974 1.00 92.56 204 ILE A N 1
ATOM 1664 C CA . ILE A 1 204 ? 7.116 -0.226 7.080 1.00 92.56 204 ILE A CA 1
ATOM 1665 C C . ILE A 1 204 ? 6.361 -1.365 7.786 1.00 92.56 204 ILE A C 1
ATOM 1667 O O . ILE A 1 204 ? 6.925 -2.423 8.088 1.00 92.56 204 ILE A O 1
ATOM 1671 N N . GLY A 1 205 ? 5.071 -1.139 8.056 1.00 93.38 205 GLY A N 1
ATOM 1672 C CA . GLY A 1 205 ? 4.161 -2.134 8.644 1.00 93.38 205 GLY A CA 1
ATOM 1673 C C . GLY A 1 205 ? 3.589 -3.119 7.620 1.00 93.38 205 GLY A C 1
ATOM 1674 O O . GLY A 1 205 ? 3.297 -4.265 7.955 1.00 93.38 205 GLY A O 1
ATOM 1675 N N . GLY A 1 206 ? 3.496 -2.700 6.367 1.00 95.62 206 GLY A N 1
ATOM 1676 C CA . GLY A 1 206 ? 3.054 -3.497 5.238 1.00 95.62 206 GLY A CA 1
ATOM 1677 C C . GLY A 1 206 ? 3.174 -2.688 3.952 1.00 95.62 206 GLY A C 1
ATOM 1678 O O . GLY A 1 206 ? 3.596 -1.529 3.989 1.00 95.62 206 GLY A O 1
ATOM 1679 N N . TYR A 1 207 ? 2.913 -3.333 2.821 1.00 96.06 207 TYR A N 1
ATOM 1680 C CA . TYR A 1 207 ? 2.726 -2.656 1.546 1.00 96.06 207 TYR A CA 1
ATOM 1681 C C . TYR A 1 207 ? 1.950 -3.535 0.559 1.00 96.06 207 TYR A C 1
ATOM 1683 O O . TYR A 1 207 ? 1.989 -4.769 0.621 1.00 96.06 207 TYR A O 1
ATOM 1691 N N . LEU A 1 208 ? 1.314 -2.898 -0.423 1.00 97.62 208 LEU A N 1
ATOM 1692 C CA . LEU A 1 208 ? 0.773 -3.578 -1.594 1.00 97.62 208 LEU A CA 1
ATOM 1693 C C . LEU A 1 208 ? 1.843 -3.715 -2.681 1.00 97.62 208 LEU A C 1
ATOM 1695 O O . LEU A 1 208 ? 2.388 -2.716 -3.160 1.00 97.62 208 LEU A O 1
ATOM 1699 N N . ASN A 1 209 ? 2.070 -4.931 -3.177 1.00 97.69 209 ASN A N 1
ATOM 1700 C CA . ASN A 1 209 ? 2.805 -5.111 -4.423 1.00 97.69 209 ASN A CA 1
ATOM 1701 C C . ASN A 1 209 ? 1.897 -4.809 -5.630 1.00 97.69 209 ASN A C 1
ATOM 1703 O O . ASN A 1 209 ? 0.976 -5.580 -5.900 1.00 97.69 209 ASN A O 1
ATOM 1707 N N . PRO A 1 210 ? 2.152 -3.755 -6.423 1.00 95.88 210 PRO A N 1
ATOM 1708 C CA . PRO A 1 210 ? 1.286 -3.396 -7.546 1.00 95.88 210 PRO A CA 1
ATOM 1709 C C . PRO A 1 210 ? 1.297 -4.432 -8.683 1.00 95.88 210 PRO A C 1
ATOM 1711 O O . PRO A 1 210 ? 0.304 -4.562 -9.391 1.00 95.88 210 PRO A O 1
ATOM 1714 N N . PHE A 1 211 ? 2.389 -5.184 -8.867 1.00 97.00 211 PHE A N 1
ATOM 1715 C CA . PHE A 1 211 ? 2.557 -6.104 -10.003 1.00 97.00 211 PHE A CA 1
ATOM 1716 C C . PHE A 1 211 ? 2.089 -7.535 -9.717 1.00 97.00 211 PHE A C 1
ATOM 1718 O O . PHE A 1 211 ? 1.904 -8.308 -10.654 1.00 97.00 211 PHE A O 1
ATOM 1725 N N . THR A 1 212 ? 1.898 -7.891 -8.444 1.00 97.62 212 THR A N 1
ATOM 1726 C CA . THR A 1 212 ? 1.311 -9.177 -8.024 1.00 97.62 212 THR A CA 1
ATOM 1727 C C . THR A 1 212 ? 0.002 -9.019 -7.254 1.00 97.62 212 THR A C 1
ATOM 1729 O O . THR A 1 212 ? -0.666 -10.007 -6.963 1.00 97.62 212 THR A O 1
ATOM 1732 N N . ASN A 1 213 ? -0.388 -7.785 -6.927 1.00 97.62 213 ASN A N 1
ATOM 1733 C CA . ASN A 1 213 ? -1.519 -7.459 -6.059 1.00 97.62 213 ASN A CA 1
ATOM 1734 C C . ASN A 1 213 ? -1.504 -8.249 -4.733 1.00 97.62 213 ASN A C 1
ATOM 1736 O O . ASN A 1 213 ? -2.551 -8.596 -4.196 1.00 97.62 213 ASN A O 1
ATOM 1740 N N . GLU A 1 214 ? -0.323 -8.572 -4.203 1.00 98.12 214 GLU A N 1
ATOM 1741 C CA . GLU A 1 214 ? -0.162 -9.177 -2.877 1.00 98.12 214 GLU A CA 1
ATOM 1742 C C . GLU A 1 214 ? -0.105 -8.072 -1.820 1.00 98.12 214 GLU A C 1
ATOM 1744 O O . GLU A 1 214 ? 0.732 -7.177 -1.910 1.00 98.12 214 GLU A O 1
ATOM 1749 N N . ALA A 1 215 ? -0.977 -8.144 -0.814 1.00 97.56 215 ALA A N 1
ATOM 1750 C CA . ALA A 1 215 ? -0.873 -7.337 0.396 1.00 97.56 215 ALA A CA 1
ATOM 1751 C C . ALA A 1 215 ? 0.132 -8.008 1.333 1.00 97.56 215 ALA A C 1
ATOM 1753 O O . ALA A 1 215 ? -0.133 -9.077 1.896 1.00 97.56 215 ALA A O 1
ATOM 1754 N N . GLN A 1 216 ? 1.307 -7.405 1.465 1.00 97.31 216 GLN A N 1
ATOM 1755 C CA . GLN A 1 216 ? 2.408 -7.941 2.248 1.00 97.31 216 GLN A CA 1
ATOM 1756 C C . GLN A 1 216 ? 2.440 -7.249 3.600 1.00 97.31 216 GLN A C 1
ATOM 1758 O O . GLN A 1 216 ? 2.692 -6.055 3.699 1.00 97.31 216 GLN A O 1
ATOM 1763 N N . VAL A 1 217 ? 2.204 -8.015 4.656 1.00 97.06 217 VAL A N 1
ATOM 1764 C CA . VAL A 1 217 ? 2.153 -7.509 6.027 1.00 97.06 217 VAL A CA 1
ATOM 1765 C C . VAL A 1 217 ? 3.434 -7.894 6.755 1.00 97.06 217 VAL A C 1
ATOM 1767 O O . VAL A 1 217 ? 3.849 -9.060 6.756 1.00 97.06 217 VAL A O 1
ATOM 1770 N N . ASN A 1 218 ? 4.061 -6.926 7.419 1.00 96.00 218 ASN A N 1
ATOM 1771 C CA . ASN A 1 218 ? 5.216 -7.158 8.271 1.00 96.00 218 ASN A CA 1
ATOM 1772 C C . ASN A 1 218 ? 4.787 -7.836 9.580 1.00 96.00 218 ASN A C 1
ATOM 1774 O O . ASN A 1 218 ? 4.447 -7.185 10.571 1.00 96.00 218 ASN A O 1
ATOM 1778 N N . ALA A 1 219 ? 4.859 -9.167 9.583 1.00 89.12 219 ALA A N 1
ATOM 1779 C CA . ALA A 1 219 ? 4.467 -10.016 10.705 1.00 89.12 219 ALA A CA 1
ATOM 1780 C C . ALA A 1 219 ? 5.387 -9.924 11.945 1.00 89.12 219 ALA A C 1
ATOM 1782 O O . ALA A 1 219 ? 5.098 -10.577 12.944 1.00 89.12 219 ALA A O 1
ATOM 1783 N N . ILE A 1 220 ? 6.479 -9.145 11.899 1.00 91.94 220 ILE A N 1
ATOM 1784 C CA . ILE A 1 220 ? 7.350 -8.868 13.061 1.00 91.94 220 ILE A CA 1
ATOM 1785 C C . ILE A 1 220 ? 6.766 -7.750 13.943 1.00 91.94 220 ILE A C 1
ATOM 1787 O O . ILE A 1 220 ? 7.111 -7.633 15.118 1.00 91.94 220 ILE A O 1
ATOM 1791 N N . THR A 1 221 ? 5.870 -6.927 13.392 1.00 90.12 221 THR A N 1
ATOM 1792 C CA . THR A 1 221 ? 5.181 -5.856 14.124 1.00 90.12 221 THR A CA 1
ATOM 1793 C C . THR A 1 221 ? 4.450 -6.424 15.353 1.00 90.12 221 THR A C 1
ATOM 1795 O O . THR A 1 221 ? 3.922 -7.536 15.269 1.00 90.12 221 THR A O 1
ATOM 1798 N N . PRO A 1 222 ? 4.366 -5.689 16.488 1.00 91.25 222 PRO A N 1
ATOM 1799 C CA . PRO A 1 222 ? 3.622 -6.144 17.659 1.00 91.25 222 PRO A CA 1
ATOM 1800 C C . PRO A 1 222 ? 2.231 -6.671 17.302 1.00 91.25 222 PRO A C 1
ATOM 1802 O O . PRO A 1 222 ? 1.468 -6.000 16.607 1.00 91.25 222 PRO A O 1
ATOM 1805 N N . VAL A 1 223 ? 1.905 -7.865 17.802 1.00 92.12 223 VAL A N 1
ATOM 1806 C CA . VAL A 1 223 ? 0.729 -8.643 17.376 1.00 92.12 223 VAL A CA 1
ATOM 1807 C C . VAL A 1 223 ? -0.591 -7.870 17.489 1.00 92.12 223 VAL A C 1
ATOM 1809 O O . VAL A 1 223 ? -1.436 -7.986 16.610 1.00 92.12 223 VAL A O 1
ATOM 1812 N N . PHE A 1 224 ? -0.739 -6.999 18.494 1.00 91.94 224 PHE A N 1
ATOM 1813 C CA . PHE A 1 224 ? -1.938 -6.170 18.681 1.00 91.94 224 PHE A CA 1
ATOM 1814 C C . PHE A 1 224 ? -2.158 -5.130 17.565 1.00 91.94 224 PHE A C 1
ATOM 1816 O O . PHE A 1 224 ? -3.260 -4.621 17.409 1.00 91.94 224 PHE A O 1
ATOM 1823 N N . ARG A 1 225 ? -1.123 -4.793 16.782 1.00 94.06 225 ARG A N 1
ATOM 1824 C CA . ARG A 1 225 ? -1.235 -3.880 15.632 1.00 94.06 225 ARG A CA 1
ATOM 1825 C C . ARG A 1 225 ? -1.584 -4.603 14.337 1.00 94.06 225 ARG A C 1
ATOM 1827 O O . ARG A 1 225 ? -2.060 -3.955 13.406 1.00 94.06 225 ARG A O 1
ATOM 1834 N N . LEU A 1 226 ? -1.335 -5.915 14.258 1.00 95.88 226 LEU A N 1
ATOM 1835 C CA . LEU A 1 226 ? -1.553 -6.689 13.036 1.00 95.88 226 LEU A CA 1
ATOM 1836 C C . LEU A 1 226 ? -2.988 -6.597 12.500 1.00 95.88 226 LEU A C 1
ATOM 1838 O O . LEU A 1 226 ? -3.100 -6.504 11.280 1.00 95.88 226 LEU A O 1
ATOM 1842 N N . PRO A 1 227 ? -4.062 -6.556 13.318 1.00 96.81 227 PRO A N 1
ATOM 1843 C CA . PRO A 1 227 ? -5.419 -6.356 12.810 1.00 96.81 227 PRO A CA 1
ATOM 1844 C C . PRO A 1 227 ? -5.566 -5.106 11.934 1.00 96.81 227 PRO A C 1
ATOM 1846 O O . PRO A 1 227 ? -5.974 -5.203 10.777 1.00 96.81 227 PRO A O 1
ATOM 1849 N N . VAL A 1 228 ? -5.161 -3.941 12.452 1.00 97.44 228 VAL A N 1
ATOM 1850 C CA . VAL A 1 228 ? -5.292 -2.654 11.746 1.00 97.44 228 VAL A CA 1
ATOM 1851 C C . VAL A 1 228 ? -4.391 -2.612 10.518 1.00 97.44 228 VAL A C 1
ATOM 1853 O O . VAL A 1 228 ? -4.830 -2.172 9.460 1.00 97.44 228 VAL A O 1
ATOM 1856 N N . VAL A 1 229 ? -3.150 -3.097 10.633 1.00 97.50 229 VAL A N 1
ATOM 1857 C CA . VAL A 1 229 ? -2.201 -3.127 9.507 1.00 97.50 229 VAL A CA 1
ATOM 1858 C C . VAL A 1 229 ? -2.702 -4.056 8.402 1.00 97.50 229 VAL A C 1
ATOM 1860 O O . VAL A 1 229 ? -2.731 -3.674 7.241 1.00 97.50 229 VAL A O 1
ATOM 1863 N N . THR A 1 230 ? -3.171 -5.254 8.747 1.00 97.88 230 THR A N 1
ATOM 1864 C CA . THR A 1 230 ? -3.728 -6.193 7.761 1.00 97.88 230 THR A CA 1
ATOM 1865 C C . THR A 1 230 ? -4.946 -5.583 7.077 1.00 97.88 230 THR A C 1
ATOM 1867 O O . THR A 1 230 ? -5.067 -5.650 5.856 1.00 97.88 230 THR A O 1
ATOM 1870 N N . ALA A 1 231 ? -5.836 -4.950 7.846 1.00 98.31 231 ALA A N 1
ATOM 1871 C CA . ALA A 1 231 ? -7.012 -4.307 7.286 1.00 98.31 231 ALA A CA 1
ATOM 1872 C C . ALA A 1 231 ? -6.648 -3.135 6.362 1.00 98.31 231 ALA A C 1
ATOM 1874 O O . ALA A 1 231 ? -7.266 -2.985 5.310 1.00 98.31 231 ALA A O 1
ATOM 1875 N N . HIS A 1 232 ? -5.630 -2.353 6.715 1.00 98.38 232 HIS A N 1
ATOM 1876 C CA . HIS A 1 232 ? -5.076 -1.285 5.888 1.00 98.38 232 HIS A CA 1
ATOM 1877 C C . HIS A 1 232 ? -4.562 -1.820 4.539 1.00 98.38 232 HIS A C 1
ATOM 1879 O O . HIS A 1 232 ? -4.958 -1.307 3.492 1.00 98.38 232 HIS A O 1
ATOM 1885 N N . GLU A 1 233 ? -3.757 -2.890 4.534 1.00 98.25 233 GLU A N 1
ATOM 1886 C CA . GLU A 1 233 ? -3.201 -3.446 3.288 1.00 98.25 233 GLU A CA 1
ATOM 1887 C C . GLU A 1 233 ? -4.274 -4.052 2.370 1.00 98.25 233 GLU A C 1
ATOM 1889 O O . GLU A 1 233 ? -4.185 -3.958 1.142 1.00 98.25 233 GLU A O 1
ATOM 1894 N N . ILE A 1 234 ? -5.341 -4.629 2.938 1.00 98.38 234 ILE A N 1
ATOM 1895 C CA . ILE A 1 234 ? -6.520 -5.027 2.151 1.00 98.38 234 ILE A CA 1
ATOM 1896 C C . ILE A 1 234 ? -7.184 -3.795 1.520 1.00 98.38 234 ILE A C 1
ATOM 1898 O O . ILE A 1 234 ? -7.608 -3.856 0.366 1.00 98.38 234 ILE A O 1
ATOM 1902 N N . GLY A 1 235 ? -7.225 -2.667 2.237 1.00 98.06 235 GLY A N 1
ATOM 1903 C CA . GLY A 1 235 ? -7.708 -1.380 1.731 1.00 98.06 235 GLY A CA 1
ATOM 1904 C C . GLY A 1 235 ? -6.984 -0.958 0.450 1.00 98.06 235 GLY A C 1
ATOM 1905 O O . GLY A 1 235 ? -7.620 -0.531 -0.519 1.00 98.06 235 GLY A O 1
ATOM 1906 N N . HIS A 1 236 ? -5.668 -1.182 0.396 1.00 98.31 236 HIS A N 1
ATOM 1907 C CA . HIS A 1 236 ? -4.909 -1.019 -0.838 1.00 98.31 236 HIS A CA 1
ATOM 1908 C C . HIS A 1 236 ? -5.362 -2.007 -1.921 1.00 98.31 236 HIS A C 1
ATOM 1910 O O . HIS A 1 236 ? -5.691 -1.588 -3.026 1.00 98.31 236 HIS A O 1
ATOM 1916 N N . GLN A 1 237 ? -5.476 -3.307 -1.636 1.00 97.38 237 GLN A N 1
ATOM 1917 C CA . GLN A 1 237 ? -5.907 -4.296 -2.644 1.00 97.38 237 GLN A CA 1
ATOM 1918 C C . GLN A 1 237 ? -7.272 -4.008 -3.284 1.00 97.38 237 GLN A C 1
ATOM 1920 O O . GLN A 1 237 ? -7.491 -4.370 -4.446 1.00 97.38 237 GLN A O 1
ATOM 1925 N N . VAL A 1 238 ? -8.189 -3.380 -2.543 1.00 96.75 238 VAL A N 1
ATOM 1926 C CA . VAL A 1 238 ? -9.522 -2.999 -3.044 1.00 96.75 238 VAL A CA 1
ATOM 1927 C C . VAL A 1 238 ? -9.546 -1.631 -3.739 1.00 96.75 238 VAL A C 1
ATOM 1929 O O . VAL A 1 238 ? -10.599 -1.201 -4.197 1.00 96.75 238 VAL A O 1
ATOM 1932 N N . GLY A 1 239 ? -8.397 -0.966 -3.901 1.00 96.88 239 GLY A N 1
ATOM 1933 C CA . GLY A 1 239 ? -8.259 0.180 -4.807 1.00 96.88 239 GLY A CA 1
ATOM 1934 C C . GLY A 1 239 ? -8.084 1.541 -4.148 1.00 96.88 239 GLY A C 1
ATOM 1935 O O . GLY A 1 239 ? -8.198 2.552 -4.839 1.00 96.88 239 GLY A O 1
ATOM 1936 N N . TYR A 1 240 ? -7.830 1.621 -2.842 1.00 97.56 240 TYR A N 1
ATOM 1937 C CA . TYR A 1 240 ? -7.527 2.894 -2.178 1.00 97.56 240 TYR A CA 1
ATOM 1938 C C . TYR A 1 240 ? -6.017 3.060 -2.054 1.00 97.56 240 TYR A C 1
ATOM 1940 O O . TYR A 1 240 ? -5.368 2.292 -1.361 1.00 97.56 240 TYR A O 1
ATOM 1948 N N . ALA A 1 241 ? -5.432 4.030 -2.756 1.00 97.00 241 ALA A N 1
ATOM 1949 C CA . ALA A 1 241 ? -3.974 4.177 -2.806 1.00 97.00 241 ALA A CA 1
ATOM 1950 C C . ALA A 1 241 ? -3.404 5.155 -1.770 1.00 97.00 241 ALA A C 1
ATOM 1952 O O . ALA A 1 241 ? -2.232 5.054 -1.420 1.00 97.00 241 ALA A O 1
ATOM 1953 N N . LYS A 1 242 ? -4.199 6.116 -1.288 1.00 96.75 242 LYS A N 1
ATOM 1954 C CA . LYS A 1 242 ? -3.726 7.117 -0.328 1.00 96.75 242 LYS A CA 1
ATOM 1955 C C . LYS A 1 242 ? -3.693 6.530 1.085 1.00 96.75 242 LYS A C 1
ATOM 1957 O O . LYS A 1 242 ? -4.712 6.065 1.586 1.00 96.75 242 LYS A O 1
ATOM 1962 N N . GLU A 1 243 ? -2.542 6.645 1.742 1.00 96.56 243 GLU A N 1
ATOM 1963 C CA . GLU A 1 243 ? -2.277 6.115 3.091 1.00 96.56 243 GLU A CA 1
ATOM 1964 C C . GLU A 1 243 ? -3.289 6.566 4.153 1.00 96.56 243 GLU A C 1
ATOM 1966 O O . GLU A 1 243 ? -3.681 5.806 5.033 1.00 96.56 243 GLU A O 1
ATOM 1971 N N . ASN A 1 244 ? -3.733 7.824 4.108 1.00 95.12 244 ASN A N 1
ATOM 1972 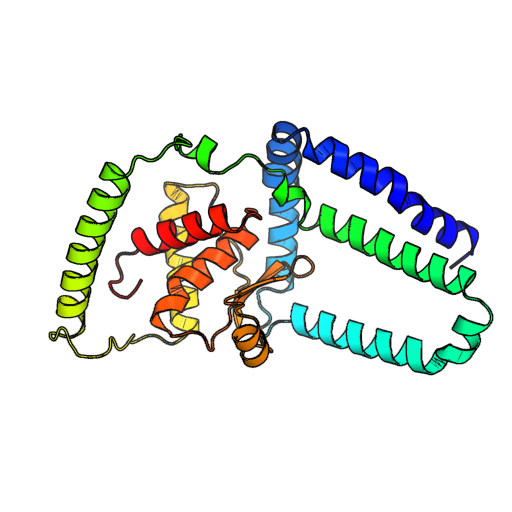C CA . ASN A 1 244 ? -4.714 8.341 5.064 1.00 95.12 244 ASN A CA 1
ATOM 1973 C C . ASN A 1 244 ? -6.096 7.685 4.896 1.00 95.12 244 ASN A C 1
ATOM 1975 O O . ASN A 1 244 ? -6.788 7.461 5.888 1.00 95.12 244 ASN A O 1
ATOM 1979 N N . GLU A 1 245 ? -6.485 7.351 3.666 1.00 96.19 245 GLU A N 1
ATOM 1980 C CA . GLU A 1 245 ? -7.747 6.672 3.368 1.00 96.19 245 GLU A CA 1
ATOM 1981 C C . GLU A 1 245 ? -7.688 5.204 3.788 1.00 96.19 245 GLU A C 1
ATOM 1983 O O . GLU A 1 245 ? -8.611 4.720 4.441 1.00 96.19 245 GLU A O 1
ATOM 1988 N N . THR A 1 246 ? -6.584 4.507 3.508 1.00 97.31 246 THR A N 1
ATOM 1989 C CA . THR A 1 246 ? -6.391 3.123 3.967 1.00 97.31 246 THR A CA 1
ATOM 1990 C C . THR A 1 246 ? -6.208 3.022 5.475 1.00 97.31 246 THR A C 1
ATOM 1992 O O . THR A 1 246 ? -6.700 2.069 6.074 1.00 97.31 246 THR A O 1
ATOM 1995 N N . ASN A 1 247 ? -5.632 4.032 6.132 1.00 97.25 247 ASN A N 1
ATOM 1996 C CA . ASN A 1 247 ? -5.646 4.145 7.594 1.00 97.25 247 ASN A CA 1
ATOM 1997 C C . ASN A 1 247 ? -7.072 4.252 8.146 1.00 97.25 247 ASN A C 1
ATOM 1999 O O . ASN A 1 247 ? -7.403 3.577 9.122 1.00 97.25 247 ASN A O 1
ATOM 2003 N N . PHE A 1 248 ? -7.927 5.064 7.517 1.00 96.25 248 PHE A N 1
ATOM 2004 C CA . PHE A 1 248 ? -9.331 5.166 7.905 1.00 96.25 248 PHE A CA 1
ATOM 2005 C C . PHE A 1 248 ? -10.083 3.849 7.679 1.00 96.25 248 PHE A C 1
ATOM 2007 O O . PHE A 1 248 ? -10.806 3.413 8.572 1.00 96.25 248 PHE A O 1
ATOM 2014 N N . ILE A 1 249 ? -9.871 3.178 6.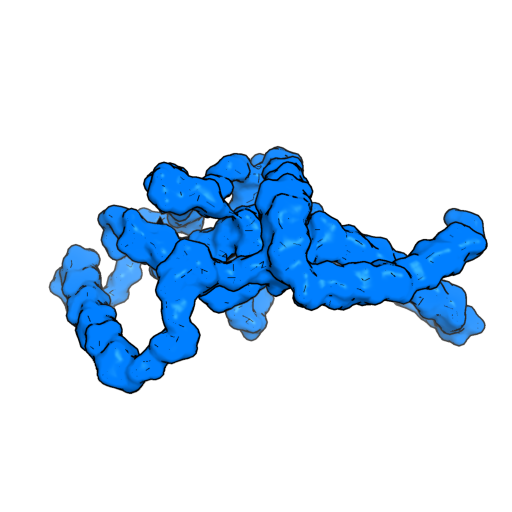541 1.00 97.44 249 ILE A N 1
ATOM 2015 C CA . ILE A 1 249 ? -10.448 1.854 6.262 1.00 97.44 249 ILE A CA 1
ATOM 2016 C C . ILE A 1 249 ? -9.974 0.834 7.303 1.00 97.44 249 ILE A C 1
ATOM 2018 O O . ILE A 1 249 ? -10.799 0.132 7.881 1.00 97.44 249 ILE A O 1
ATOM 2022 N N . GLY A 1 250 ? -8.670 0.779 7.586 1.00 97.94 250 GLY A N 1
ATOM 2023 C CA . GLY A 1 250 ? -8.095 -0.122 8.581 1.00 97.94 250 GLY A CA 1
ATOM 2024 C C . GLY A 1 250 ? -8.732 0.070 9.956 1.00 97.94 250 GLY A C 1
ATOM 2025 O O . GLY A 1 250 ? -9.199 -0.896 10.554 1.00 97.94 250 GLY A O 1
ATOM 2026 N N . TYR A 1 251 ? -8.844 1.322 10.410 1.00 96.19 251 TYR A N 1
ATOM 2027 C CA . TYR A 1 251 ? -9.546 1.669 11.647 1.00 96.19 251 TYR A CA 1
ATOM 2028 C C . TYR A 1 251 ? -11.029 1.284 11.616 1.00 96.19 251 TYR A C 1
ATOM 2030 O O . TYR A 1 251 ? -11.540 0.728 12.582 1.00 96.19 251 TYR A O 1
ATOM 2038 N N . LEU A 1 252 ? -11.741 1.571 10.526 1.00 96.19 252 LEU A N 1
ATOM 2039 C CA . LEU A 1 252 ? -13.170 1.289 10.397 1.00 96.19 252 LEU A CA 1
ATOM 2040 C C . LEU A 1 252 ? -13.460 -0.215 10.456 1.00 96.19 252 LEU A C 1
ATOM 2042 O O . LEU A 1 252 ? -14.395 -0.633 11.140 1.00 96.19 252 LEU A O 1
ATOM 2046 N N . VAL A 1 253 ? -12.651 -1.015 9.759 1.00 97.25 253 VAL A N 1
ATOM 2047 C CA . VAL A 1 253 ? -12.781 -2.475 9.708 1.00 97.25 253 VAL A CA 1
ATOM 2048 C C . VAL A 1 253 ? -12.556 -3.092 11.082 1.00 97.25 253 VAL A C 1
ATOM 2050 O O . VAL A 1 253 ? -13.336 -3.950 11.496 1.00 97.25 253 VAL A O 1
ATOM 2053 N N . THR A 1 254 ? -11.533 -2.646 11.815 1.00 96.81 254 THR A N 1
ATOM 2054 C CA . THR A 1 254 ? -11.262 -3.179 13.154 1.00 96.81 254 THR A CA 1
ATOM 2055 C C . THR A 1 254 ? -12.247 -2.657 14.195 1.00 96.81 254 THR A C 1
ATOM 2057 O O . THR A 1 254 ? -12.764 -3.443 14.979 1.00 96.81 254 THR A O 1
ATOM 2060 N N . LEU A 1 255 ? -12.636 -1.378 14.136 1.00 94.44 255 LEU A N 1
ATOM 2061 C CA . LEU A 1 255 ? -13.634 -0.781 15.032 1.00 94.44 255 LEU A CA 1
ATOM 2062 C C . LEU A 1 255 ? -14.986 -1.507 14.989 1.00 94.44 255 LEU A C 1
ATOM 2064 O O . LEU A 1 255 ? -15.713 -1.519 15.984 1.00 94.44 255 LEU A O 1
ATOM 2068 N N . LYS A 1 256 ? -15.354 -2.040 13.821 1.00 93.88 256 LYS A N 1
ATOM 2069 C CA . LYS A 1 256 ? -16.606 -2.771 13.586 1.00 93.88 256 LYS A CA 1
ATOM 2070 C C . LYS A 1 256 ? -16.478 -4.276 13.833 1.00 93.88 256 LYS A C 1
ATOM 2072 O O . LYS A 1 256 ? -17.436 -5.007 13.586 1.00 93.88 256 LYS A O 1
ATOM 2077 N N . ASN A 1 257 ? -15.323 -4.749 14.291 1.00 93.88 257 ASN A N 1
ATOM 2078 C CA . ASN A 1 257 ? -15.146 -6.130 14.706 1.00 93.88 257 ASN A CA 1
ATOM 2079 C C . ASN A 1 257 ? -15.674 -6.326 16.139 1.00 93.88 257 ASN A C 1
ATOM 2081 O O . ASN A 1 257 ? -15.563 -5.441 16.981 1.00 93.88 257 ASN A O 1
ATOM 2085 N N . GLU A 1 258 ? -16.285 -7.479 16.397 1.00 92.44 258 GLU A N 1
ATOM 2086 C CA . GLU A 1 258 ? -16.821 -7.845 17.717 1.00 92.44 258 GLU A CA 1
ATOM 2087 C C . GLU A 1 258 ? -15.755 -8.495 18.610 1.00 92.44 258 GLU A C 1
ATOM 2089 O O . GLU A 1 258 ? -15.923 -8.587 19.825 1.00 92.44 258 GLU A O 1
ATOM 2094 N N . ASP A 1 259 ? -14.658 -8.955 18.008 1.00 95.06 259 ASP A N 1
ATOM 2095 C CA . ASP A 1 259 ? -13.518 -9.519 18.715 1.00 95.06 259 ASP A CA 1
ATOM 2096 C C . ASP A 1 259 ? -12.771 -8.421 19.483 1.00 95.06 259 ASP A C 1
ATOM 2098 O O . ASP A 1 259 ? -12.274 -7.472 18.886 1.00 95.06 259 ASP A O 1
ATOM 2102 N N . ILE A 1 260 ? -12.665 -8.563 20.806 1.00 94.62 260 ILE A N 1
ATOM 2103 C CA . ILE A 1 260 ? -12.050 -7.560 21.691 1.00 94.62 260 ILE A CA 1
ATOM 2104 C C . ILE A 1 260 ? -10.551 -7.333 21.431 1.00 94.62 260 ILE A C 1
ATOM 2106 O O . ILE A 1 260 ? -9.988 -6.371 21.952 1.00 94.62 260 ILE A O 1
ATOM 2110 N N . TYR A 1 261 ? -9.896 -8.221 20.675 1.00 95.12 261 TYR A N 1
ATOM 2111 C CA . TYR A 1 261 ? -8.487 -8.103 20.289 1.00 95.12 261 TYR A CA 1
ATOM 2112 C C . TYR A 1 261 ? -8.279 -7.411 18.928 1.00 95.12 261 TYR A C 1
ATOM 2114 O O . TYR A 1 261 ? -7.134 -7.320 18.476 1.00 95.12 261 TYR A O 1
ATOM 2122 N N . PHE A 1 262 ? -9.355 -6.961 18.271 1.00 93.69 262 PHE A N 1
ATOM 2123 C CA . PHE A 1 262 ? -9.349 -6.162 17.039 1.00 93.69 262 PHE A CA 1
ATOM 2124 C C . PHE A 1 262 ? -9.704 -4.700 17.344 1.00 93.69 262 PHE A C 1
ATOM 2126 O O . PHE A 1 262 ? -9.058 -3.819 16.731 1.00 93.69 262 PHE A O 1
#

Sequence (262 aa):
MKQKLKNGIALSLIPQLVLVGWLGTSPDIVEKYYSNGIYPFISQFFRILFGWIPFSLGELIYTVLVVVGLRYLFKNWRTIKKHPWIFLRDVVLVLSVFYFTFNLVWALNYYRKPISEQFAIRDSVTTTEVLALTERLILKTNRLQFAITGDSTQMVKVPYDGNTIFEKTIAAYGRLEAQLPFLAYRHPSLKKASIGAFASYMGIGGYLNPFTNEAQVNAITPVFRLPVVTAHEIGHQVGYAKENETNFIGYLVTLKNEDIYF

Foldseek 3Di:
DDVVVLLVLLVVLVVLVVVLVVLLVPQVCCQPPPLVNQQVVLLVVLLQVAQPPAADVLVVVVVVVVVVVVVCCVVCVVVCVVCVVVVVSNVSSVVSVVSVLLCRQADSLVSHDAVCVVVVNDPDDDPVNVVVVVVVVVVVVQVLCCVQPVDSPDDRDDPDALVRLLVLLLVLLVVCCVVPVLSDQPRAQEHADPCLVVCVVVVHQWEASSVSRHTYGNRVPPPLCSQLSSQLSSVSSSRNDDSVRSSVRSCVSVVSDPDSSD

Secondary structure (DSSP, 8-state):
--HHHHHHHHHTHHHHHHHHHHHHT-HHHIIIIIIIIIHHHHHHHHHHHHTT-SS-HHHHHHHHHHHHHHHHHHHHHHHHHH-HHHHHHHHHHHHHHHHHHHHHHTGGGGGSPPHHHHTT--S---HHHHHHHHHHHHHHHHHHHHHHHSSTTSPP-----HHHHHHHHHHHHHHHTTT-GGG---S--EEE-TTHHHHHHTT--EEEETTTTEEEE-TTS-GGGHHHHHHHHHHHHTT--SHHHHHHHHHHHHHT--STT-

pLDDT: mean 95.71, std 2.8, range [73.69, 98.5]

Radius of gyration: 22.07 Å; chains: 1; bounding box: 56×41×70 Å